Protein AF-0000000066056433 (afdb_homodimer)

Nearest PDB structures (foldseek):
  7va3-assembly1_B  TM=9.711E-01  e=3.908E-29  Pseudomonas aeruginosa PAO1
  3tr8-assembly1_B  TM=9.875E-01  e=2.949E-27  Coxiella burnetii
  6n6f-assembly1_A  TM=9.889E-01  e=2.949E-27  Vibrio cholerae
  5cy4-assembly3_F  TM=9.759E-01  e=4.044E-26  Acinetobacter baumannii
  6a4e-assembly1_C  TM=9.816E-01  e=1.139E-25  Colwellia psychrerythraea 34H

Solvent-accessible surface area (backbone atoms only — not comparable to full-atom values): 19286 Å² total; per-residue (Å²): 111,78,55,34,69,62,32,36,43,32,46,31,60,39,52,46,55,89,44,64,91,80,35,47,69,37,31,41,22,42,38,31,20,40,83,83,68,46,79,73,47,70,55,77,73,41,43,23,31,62,58,66,73,61,64,69,64,31,50,70,67,48,47,52,53,32,51,73,71,43,48,52,60,44,15,67,69,32,88,37,37,53,67,54,49,33,52,53,51,42,57,56,40,65,38,42,35,51,74,48,51,23,36,47,24,25,61,53,37,54,62,50,49,55,41,29,52,74,62,25,45,72,49,49,61,36,34,23,92,45,46,36,36,47,41,25,58,46,58,48,24,53,75,60,34,48,70,62,39,69,66,62,82,79,84,78,78,87,38,34,60,62,50,40,54,50,38,54,51,48,46,49,51,40,52,73,65,35,39,41,72,61,135,112,79,56,34,70,62,33,36,43,33,46,31,58,40,52,46,55,89,44,65,90,80,35,46,70,37,30,42,22,43,37,32,20,40,83,84,68,46,80,73,48,69,56,77,72,42,44,21,31,60,59,65,73,61,63,68,64,31,49,70,66,47,48,52,54,33,51,74,71,44,47,50,60,44,15,65,69,33,87,36,36,53,67,55,49,33,52,54,53,43,59,55,40,63,39,42,33,51,72,47,50,23,36,47,24,25,61,54,38,55,60,51,49,56,41,28,51,72,62,26,45,72,47,50,63,36,34,24,92,45,46,36,35,47,41,24,56,47,56,48,23,53,73,58,33,48,71,64,39,69,66,62,84,79,85,78,78,85,36,34,58,63,49,40,54,50,35,53,51,48,45,49,50,40,51,73,66,34,39,41,73,61,135

Radius of gyration: 20.63 Å; Cα contacts (8 Å, |Δi|>4): 698; chains: 2; bounding box: 54×56×51 Å

Secondary structure (DSSP, 8-state):
----TT-EEEEEEEESSS-TTT--EEEEEEEEE-TT--EEEEPPPEEPP--HHHHHT--HHHHHHHHHHTHHHHHHH----HHHHHHHHHHHHHTTS-TTTSPEEESSTHHHHHHHHHH-HHHHTTS-S-EEEHHHHHHHHHHH-HHHHHT--------HHHHHHHHHHHHHHHHHHTB----/----TT-EEEEEEEESSS-TTT--EEEEEEEEE-TT--EEEEPPPEEPP--HHHHHT--HHHHHHHHHHTHHHHHHH----HHHHHHHHHHHHHTTS-TTTSPEEESSTHHHHHHHHHH-HHHHTTS-S-EEEHHHHHHHHHHH-HHHHHT--------HHHHHHHHHHHHHHHHHHTB----

InterPro domains:
  IPR012337 Ribonuclease H-like superfamily [SSF53098] (2-180)
  IPR013520 Ribonuclease H-like domain [PF00929] (9-170)
  IPR013520 Ribonuclease H-like domain [SM00479] (7-180)
  IPR022894 Oligoribonuclease [MF_00045] (3-181)
  IPR022894 Oligoribonuclease [NF003765] (1-181)
  IPR022894 Oligoribonuclease [PTHR11046] (58-176)
  IPR022894 Oligoribonuclease [cd06135] (8-179)
  IPR036397 Ribonuclease H superfamily [G3DSA:3.30.420.10] (1-181)

pLDDT: mean 97.41, std 3.3, range [69.94, 98.94]

Sequence (366 aa):
MAQDQNHLIWLDMEMTGLQPDSDRIIEIAIVITDSQLNTVAEAPVIAVHQPDSVLDAMDEWNRNTHGKSGLTDRVKASLIGEADAEAQMLAFLQQHVPAHTSPMCGNSICQDRRFMARYMPHLEAWFHYRNLDVSTLKELAKRWRPEVYKGVEKKGKHEALADIRESIAELRHYRDNFLRLVPMAQDQNHLIWLDMEMTGLQPDSDRIIEIAIVITDSQLNTVAEAPVIAVHQPDSVLDAMDEWNRNTHGKSGLTDRVKASLIGEADAEAQMLAFLQQHVPAHTSPMCGNSICQDRRFMARYMPHLEAWFHYRNLDVSTLKELAKRWRPEVYKGVEKKGKHEALADIRESIAELRHYRDNFLRLVP

Organism: Aromatoleum aromaticum (strain DSM 19018 / LMG 30748 / EbN1) (NCBI:txid76114)

Structure (mmCIF, N/CA/C/O backbone):
data_AF-0000000066056433-model_v1
#
loop_
_entity.id
_entity.type
_entity.pdbx_description
1 polymer Oligoribonuclease
#
loop_
_atom_site.group_PDB
_atom_site.id
_atom_site.type_symbol
_atom_site.label_atom_id
_atom_site.label_alt_id
_atom_site.label_comp_id
_atom_site.label_asym_id
_atom_site.label_entity_id
_atom_site.label_seq_id
_atom_site.pdbx_PDB_ins_code
_atom_site.Cartn_x
_atom_site.Cartn_y
_atom_site.Cartn_z
_atom_site.occupancy
_atom_site.B_iso_or_equiv
_atom_site.auth_seq_id
_atom_site.auth_comp_id
_atom_site.auth_asym_id
_atom_site.auth_atom_id
_atom_site.pdbx_PDB_model_num
ATOM 1 N N . MET A 1 1 ? -1.381 -16.953 -25.266 1 69.94 1 MET A N 1
ATOM 2 C CA . MET A 1 1 ? -2.729 -16.703 -24.766 1 69.94 1 MET A CA 1
ATOM 3 C C . MET A 1 1 ? -3.051 -15.211 -24.781 1 69.94 1 MET A C 1
ATOM 5 O O . MET A 1 1 ? -2.146 -14.375 -24.734 1 69.94 1 MET A O 1
ATOM 9 N N . ALA A 1 2 ? -4.207 -14.828 -24.984 1 86.94 2 ALA A N 1
ATOM 10 C CA . ALA A 1 2 ? -4.559 -13.422 -25.188 1 86.94 2 ALA A CA 1
ATOM 11 C C . ALA A 1 2 ? -4.547 -12.664 -23.859 1 86.94 2 ALA A C 1
ATOM 13 O O . ALA A 1 2 ? -5.043 -13.164 -22.844 1 86.94 2 ALA A O 1
ATOM 14 N N . GLN A 1 3 ? -3.773 -11.695 -23.766 1 95.38 3 GLN A N 1
ATOM 15 C CA . GLN A 1 3 ? -3.771 -10.797 -22.625 1 95.38 3 GLN A CA 1
ATOM 16 C C . GLN A 1 3 ? -5.18 -10.281 -22.328 1 95.38 3 GLN A C 1
ATOM 18 O O . GLN A 1 3 ? -6.008 -10.164 -23.234 1 95.38 3 GLN A O 1
ATOM 23 N N . ASP A 1 4 ? -5.418 -10.094 -21.062 1 97.5 4 ASP A N 1
ATOM 24 C CA . ASP A 1 4 ? -6.672 -9.5 -20.609 1 97.5 4 ASP A CA 1
ATOM 25 C C . ASP A 1 4 ? -6.414 -8.391 -19.594 1 97.5 4 ASP A C 1
ATOM 27 O O . ASP A 1 4 ? -5.812 -8.633 -18.547 1 97.5 4 ASP A O 1
ATOM 31 N N . GLN A 1 5 ? -6.898 -7.223 -19.844 1 96.69 5 GLN A N 1
ATOM 32 C CA . GLN A 1 5 ? -6.645 -6.055 -19 1 96.69 5 GLN A CA 1
ATOM 33 C C . GLN A 1 5 ? -7.391 -6.156 -17.672 1 96.69 5 GLN A C 1
ATOM 35 O O . GLN A 1 5 ? -7.105 -5.41 -16.734 1 96.69 5 GLN A O 1
ATOM 40 N N . ASN A 1 6 ? -8.289 -7.055 -17.594 1 96.56 6 ASN A N 1
ATOM 41 C CA . ASN A 1 6 ? -9.07 -7.219 -16.375 1 96.56 6 ASN A CA 1
ATOM 42 C C . ASN A 1 6 ? -8.422 -8.219 -15.422 1 96.56 6 ASN A C 1
ATOM 44 O O . ASN A 1 6 ? -8.883 -8.406 -14.297 1 96.56 6 ASN A O 1
ATOM 48 N N . HIS A 1 7 ? -7.387 -8.859 -15.867 1 98.56 7 HIS A N 1
ATOM 49 C CA . HIS A 1 7 ? -6.664 -9.781 -15 1 98.56 7 HIS A CA 1
ATOM 50 C C . HIS A 1 7 ? -5.945 -9.047 -13.875 1 98.56 7 HIS A C 1
ATOM 52 O O . HIS A 1 7 ? -5.461 -7.93 -14.07 1 98.56 7 HIS A O 1
ATOM 58 N N . LEU A 1 8 ? -5.969 -9.695 -12.75 1 98.88 8 LEU A N 1
ATOM 59 C CA . LEU A 1 8 ? -5.281 -9.18 -11.562 1 98.88 8 LEU A CA 1
ATOM 60 C C . LEU A 1 8 ? -4.027 -10 -11.266 1 98.88 8 LEU A C 1
ATOM 62 O O . LEU A 1 8 ? -4.062 -11.227 -11.297 1 98.88 8 LEU A O 1
ATOM 66 N N . ILE A 1 9 ? -2.941 -9.305 -11 1 98.94 9 ILE A N 1
ATOM 67 C CA . ILE A 1 9 ? -1.679 -9.953 -10.664 1 98.94 9 ILE A CA 1
ATOM 68 C C . ILE A 1 9 ? -1.514 -10 -9.141 1 98.94 9 ILE A C 1
ATOM 70 O O . ILE A 1 9 ? -1.368 -8.961 -8.5 1 98.94 9 ILE A O 1
ATOM 74 N N . TRP A 1 10 ? -1.558 -11.18 -8.562 1 98.94 10 TRP A N 1
ATOM 75 C CA . TRP A 1 10 ? -1.279 -11.406 -7.152 1 98.94 10 TRP A CA 1
ATOM 76 C C . TRP A 1 10 ? 0.177 -11.812 -6.941 1 98.94 10 TRP A C 1
ATOM 78 O O . TRP A 1 10 ? 0.717 -12.625 -7.688 1 98.94 10 TRP A O 1
ATOM 88 N N . LEU A 1 11 ? 0.766 -11.203 -5.914 1 98.62 11 LEU A N 1
ATOM 89 C CA . LEU A 1 11 ? 2.197 -11.375 -5.688 1 98.62 11 LEU A CA 1
ATOM 90 C C . LEU A 1 11 ? 2.494 -11.555 -4.203 1 98.62 11 LEU A C 1
ATOM 92 O O . LEU A 1 11 ? 1.83 -10.961 -3.354 1 98.62 11 LEU A O 1
ATOM 96 N N . ASP A 1 12 ? 3.404 -12.344 -3.902 1 98.75 12 ASP A N 1
ATOM 97 C CA . ASP A 1 12 ? 4.008 -12.43 -2.578 1 98.75 12 ASP A CA 1
ATOM 98 C C . ASP A 1 12 ? 5.5 -12.75 -2.674 1 98.75 12 ASP A C 1
ATOM 100 O O . ASP A 1 12 ? 5.918 -13.516 -3.547 1 98.75 12 ASP A O 1
ATOM 104 N N . MET A 1 13 ? 6.234 -12.188 -1.791 1 98.81 13 MET A N 1
ATOM 105 C CA . MET A 1 13 ? 7.664 -12.469 -1.694 1 98.81 13 MET A CA 1
ATOM 106 C C . MET A 1 13 ? 8.062 -12.789 -0.256 1 98.81 13 MET A C 1
ATOM 108 O O . MET A 1 13 ? 7.477 -12.25 0.686 1 98.81 13 MET A O 1
ATOM 112 N N . GLU A 1 14 ? 8.992 -13.617 -0.122 1 98.75 14 GLU A N 1
ATOM 113 C CA . GLU A 1 14 ? 9.719 -13.797 1.132 1 98.75 14 GLU A CA 1
ATOM 114 C C . GLU A 1 14 ? 11.086 -13.109 1.076 1 98.75 14 GLU A C 1
ATOM 116 O O . GLU A 1 14 ? 11.766 -13.156 0.05 1 98.75 14 GLU A O 1
ATOM 121 N N . MET A 1 15 ? 11.508 -12.562 2.166 1 98.75 15 MET A N 1
ATOM 122 C CA . MET A 1 15 ? 12.766 -11.828 2.248 1 98.75 15 MET A CA 1
ATOM 123 C C . MET A 1 15 ? 13.578 -12.281 3.457 1 98.75 15 MET A C 1
ATOM 125 O O . MET A 1 15 ? 13.062 -12.961 4.34 1 98.75 15 MET A O 1
ATOM 129 N N . THR A 1 16 ? 14.82 -11.891 3.492 1 98.69 16 THR A N 1
ATOM 130 C CA . THR A 1 16 ? 15.703 -12.227 4.605 1 98.69 16 THR A CA 1
ATOM 131 C C . THR A 1 16 ? 15.453 -11.305 5.793 1 98.69 16 THR A C 1
ATOM 133 O O . THR A 1 16 ? 16.016 -11.5 6.871 1 98.69 16 THR A O 1
ATOM 136 N N . GLY A 1 17 ? 14.656 -10.312 5.625 1 97.75 17 GLY A N 1
ATOM 137 C CA . GLY A 1 17 ? 14.266 -9.297 6.59 1 97.75 17 GLY A CA 1
ATOM 138 C C . GLY A 1 17 ? 13.352 -8.234 6.004 1 97.75 17 GLY A C 1
ATOM 139 O O . GLY A 1 17 ? 12.82 -8.406 4.906 1 97.75 17 GLY A O 1
ATOM 140 N N . LEU A 1 18 ? 13.188 -7.141 6.629 1 95.56 18 LEU A N 1
ATOM 141 C CA . LEU A 1 18 ? 12.164 -6.176 6.25 1 95.56 18 LEU A CA 1
ATOM 142 C C . LEU A 1 18 ? 12.797 -4.914 5.664 1 95.56 18 LEU A C 1
ATOM 144 O O . LEU A 1 18 ? 12.086 -3.994 5.25 1 95.56 18 LEU A O 1
ATOM 148 N N . GLN A 1 19 ? 14.086 -4.891 5.617 1 94.75 19 GLN A N 1
ATOM 149 C CA . GLN A 1 19 ? 14.773 -3.678 5.184 1 94.75 19 GLN A CA 1
ATOM 150 C C . GLN A 1 19 ? 15.328 -3.838 3.771 1 94.75 19 GLN A C 1
ATOM 152 O O . GLN A 1 19 ? 16.391 -4.434 3.584 1 94.75 19 GLN A O 1
ATOM 157 N N . PRO A 1 20 ? 14.773 -3.123 2.822 1 95.12 20 PRO A N 1
ATOM 158 C CA . PRO A 1 20 ? 15.203 -3.287 1.433 1 95.12 20 PRO A CA 1
ATOM 159 C C . PRO A 1 20 ? 16.641 -2.814 1.198 1 95.12 20 PRO A C 1
ATOM 161 O O . PRO A 1 20 ? 17.266 -3.219 0.222 1 95.12 20 PRO A O 1
ATOM 164 N N . ASP A 1 21 ? 17.156 -1.98 2.047 1 92.62 21 ASP A N 1
ATOM 165 C CA . ASP A 1 21 ? 18.516 -1.471 1.863 1 92.62 21 ASP A CA 1
ATOM 166 C C . ASP A 1 21 ? 19.547 -2.551 2.158 1 92.62 21 ASP A C 1
ATOM 168 O O . ASP A 1 21 ? 20.672 -2.5 1.646 1 92.62 21 ASP A O 1
ATOM 172 N N . SER A 1 22 ? 19.219 -3.559 2.977 1 95.06 22 SER A N 1
ATOM 173 C CA . SER A 1 22 ? 20.203 -4.547 3.406 1 95.06 22 SER A CA 1
ATOM 174 C C . SER A 1 22 ? 19.703 -5.969 3.17 1 95.06 22 SER A C 1
ATOM 176 O O . SER A 1 22 ? 20.484 -6.883 2.938 1 95.06 22 SER A O 1
ATOM 178 N N . ASP A 1 23 ? 18.375 -6.176 3.238 1 98.06 23 ASP A N 1
ATOM 179 C CA . ASP A 1 23 ? 17.797 -7.5 3.092 1 98.06 23 ASP A CA 1
ATOM 180 C C . ASP A 1 23 ? 17.516 -7.816 1.625 1 98.06 23 ASP A C 1
ATOM 182 O O . ASP A 1 23 ? 17.562 -6.93 0.772 1 98.06 23 ASP A O 1
ATOM 186 N N . ARG A 1 24 ? 17.234 -9.117 1.381 1 98.75 24 ARG A N 1
ATOM 187 C CA . ARG A 1 24 ? 17.141 -9.578 -0.001 1 98.75 24 ARG A CA 1
ATOM 188 C C . ARG A 1 24 ? 15.906 -10.461 -0.193 1 98.75 24 ARG A C 1
ATOM 190 O O . ARG A 1 24 ? 15.391 -11.039 0.769 1 98.75 24 ARG A O 1
ATOM 197 N N . ILE A 1 25 ? 15.477 -10.453 -1.438 1 98.88 25 ILE A N 1
ATOM 198 C CA . ILE A 1 25 ? 14.383 -11.336 -1.824 1 98.88 25 ILE A CA 1
ATOM 199 C C . ILE A 1 25 ? 14.883 -12.781 -1.896 1 98.88 25 ILE A C 1
ATOM 201 O O . ILE A 1 25 ? 15.938 -13.047 -2.482 1 98.88 25 ILE A O 1
ATOM 205 N N . ILE A 1 26 ? 14.094 -13.742 -1.333 1 98.94 26 ILE A N 1
ATOM 206 C CA . ILE A 1 26 ? 14.562 -15.125 -1.371 1 98.94 26 ILE A CA 1
ATOM 207 C C . ILE A 1 26 ? 13.477 -16.016 -1.965 1 98.94 26 ILE A C 1
ATOM 209 O O . ILE A 1 26 ? 13.719 -17.188 -2.252 1 98.94 26 ILE A O 1
ATOM 213 N N . GLU A 1 27 ? 12.32 -15.508 -2.172 1 98.94 27 GLU A N 1
ATOM 214 C CA . GLU A 1 27 ? 11.266 -16.234 -2.873 1 98.94 27 GLU A CA 1
ATOM 215 C C . GLU A 1 27 ? 10.273 -15.281 -3.525 1 98.94 27 GLU A C 1
ATOM 217 O O . GLU A 1 27 ? 9.977 -14.211 -2.979 1 98.94 27 GLU A O 1
ATOM 222 N N . ILE A 1 28 ? 9.703 -15.664 -4.648 1 98.88 28 ILE A N 1
ATOM 223 C CA . ILE A 1 28 ? 8.641 -14.898 -5.297 1 98.88 28 ILE A CA 1
ATOM 224 C C . ILE A 1 28 ? 7.617 -15.844 -5.914 1 98.88 28 ILE A C 1
ATOM 226 O O . ILE A 1 28 ? 7.984 -16.875 -6.488 1 98.88 28 ILE A O 1
ATOM 230 N N . ALA A 1 29 ? 6.395 -15.555 -5.762 1 98.94 29 ALA A N 1
ATOM 231 C CA . ALA A 1 29 ? 5.273 -16.234 -6.406 1 98.94 29 ALA A CA 1
ATOM 232 C C . ALA A 1 29 ? 4.297 -15.227 -7.016 1 98.94 29 ALA A C 1
ATOM 234 O O . ALA A 1 29 ? 4.121 -14.125 -6.488 1 98.94 29 ALA A O 1
ATOM 235 N N . ILE A 1 30 ? 3.656 -15.617 -8.109 1 98.88 30 ILE A N 1
ATOM 236 C CA . ILE A 1 30 ? 2.656 -14.797 -8.781 1 98.88 30 ILE A CA 1
ATOM 237 C C . ILE A 1 30 ? 1.471 -15.672 -9.195 1 98.88 30 ILE A C 1
ATOM 239 O O . ILE A 1 30 ? 1.653 -16.766 -9.719 1 98.88 30 ILE A O 1
ATOM 243 N N . VAL A 1 31 ? 0.327 -15.266 -8.938 1 98.94 31 VAL A N 1
ATOM 244 C CA . VAL A 1 31 ? -0.925 -15.859 -9.398 1 98.94 31 VAL A CA 1
ATOM 245 C C . VAL A 1 31 ? -1.749 -14.82 -10.148 1 98.94 31 VAL A C 1
ATOM 247 O O . VAL A 1 31 ? -1.824 -13.656 -9.727 1 98.94 31 VAL A O 1
ATOM 250 N N . ILE A 1 32 ? -2.305 -15.203 -11.25 1 98.88 32 ILE A N 1
ATOM 251 C CA . ILE A 1 32 ? -3.201 -14.336 -12.008 1 98.88 32 ILE A CA 1
ATOM 252 C C . ILE A 1 32 ? -4.648 -14.773 -11.789 1 98.88 32 ILE A C 1
ATOM 254 O O . ILE A 1 32 ? -4.973 -15.953 -11.93 1 98.88 32 ILE A O 1
ATOM 258 N N . THR A 1 33 ? -5.473 -13.883 -11.438 1 98.88 33 THR A N 1
ATOM 259 C CA . THR A 1 33 ? -6.91 -14.141 -11.406 1 98.88 33 THR A CA 1
ATOM 260 C C . THR A 1 33 ? -7.645 -13.25 -12.398 1 98.88 33 THR A C 1
ATOM 262 O O . THR A 1 33 ? -7.094 -12.25 -12.867 1 98.88 33 THR A O 1
ATOM 265 N N . ASP A 1 34 ? -8.859 -13.641 -12.719 1 98.5 34 ASP A N 1
ATOM 266 C CA . ASP A 1 34 ? -9.758 -12.688 -13.367 1 98.5 34 ASP A CA 1
ATOM 267 C C . ASP A 1 34 ? -10.383 -11.742 -12.344 1 98.5 34 ASP A C 1
ATOM 269 O O . ASP A 1 34 ? -10.031 -11.781 -11.156 1 98.5 34 ASP A O 1
ATOM 273 N N . SER A 1 35 ? -11.32 -10.922 -12.773 1 97.81 35 SER A N 1
ATOM 274 C CA . SER A 1 35 ? -11.906 -9.914 -11.898 1 97.81 35 SER A CA 1
ATOM 275 C C . SER A 1 35 ? -12.828 -10.539 -10.867 1 97.81 35 SER A C 1
ATOM 277 O O . SER A 1 35 ? -13.195 -9.898 -9.883 1 97.81 35 SER A O 1
ATOM 279 N N . GLN A 1 36 ? -13.211 -11.766 -11.117 1 97.81 36 GLN A N 1
ATOM 280 C CA . GLN A 1 36 ? -14.07 -12.461 -10.164 1 97.81 36 GLN A CA 1
ATOM 281 C C . GLN A 1 36 ? -13.25 -13.352 -9.227 1 97.81 36 GLN A C 1
ATOM 283 O O . GLN A 1 36 ? -13.805 -14.195 -8.523 1 97.81 36 GLN A O 1
ATOM 288 N N . LEU A 1 37 ? -11.922 -13.234 -9.273 1 98.62 37 LEU A N 1
ATOM 289 C CA . LEU A 1 37 ? -10.969 -13.867 -8.367 1 98.62 37 LEU A CA 1
ATOM 290 C C . LEU A 1 37 ? -10.82 -15.352 -8.68 1 98.62 37 LEU A C 1
ATOM 292 O O . LEU A 1 37 ? -10.383 -16.125 -7.828 1 98.62 37 LEU A O 1
ATOM 296 N N . ASN A 1 38 ? -11.242 -15.727 -9.859 1 98.62 38 ASN A N 1
ATOM 297 C CA . ASN A 1 38 ? -10.922 -17.078 -10.32 1 98.62 38 ASN A CA 1
ATOM 298 C C . ASN A 1 38 ? -9.484 -17.156 -10.844 1 98.62 38 ASN A C 1
ATOM 300 O O . ASN A 1 38 ? -9.062 -16.312 -11.625 1 98.62 38 ASN A O 1
ATOM 304 N N . THR A 1 39 ? -8.828 -18.188 -10.438 1 98.62 39 THR A N 1
ATOM 305 C CA . THR A 1 39 ? -7.445 -18.359 -10.875 1 98.62 39 THR A CA 1
ATOM 306 C C . THR A 1 39 ? -7.387 -18.641 -12.375 1 98.62 39 THR A C 1
ATOM 308 O O . THR A 1 39 ? -8.078 -19.531 -12.867 1 98.62 39 THR A O 1
ATOM 311 N N . VAL A 1 40 ? -6.598 -17.875 -13.062 1 98.38 40 VAL A N 1
ATOM 312 C CA . VAL A 1 40 ? -6.391 -18.016 -14.5 1 98.38 40 VAL A CA 1
ATOM 313 C C . VAL A 1 40 ? -5.074 -18.734 -14.766 1 98.38 40 VAL A C 1
ATOM 315 O O . VAL A 1 40 ? -5 -19.578 -15.664 1 98.38 40 VAL A O 1
ATOM 318 N N . ALA A 1 41 ? -4.078 -18.375 -14.016 1 98.56 41 ALA A N 1
ATOM 319 C CA . ALA A 1 41 ? -2.748 -18.953 -14.203 1 98.56 41 ALA A CA 1
ATOM 320 C C . ALA A 1 41 ? -1.892 -18.766 -12.953 1 98.56 41 ALA A C 1
ATOM 322 O O . ALA A 1 41 ? -2.123 -17.844 -12.172 1 98.56 41 ALA A O 1
ATOM 323 N N . GLU A 1 42 ? -0.969 -19.641 -12.797 1 98.5 42 GLU A N 1
ATOM 324 C CA . GLU A 1 42 ? 0.021 -19.578 -11.727 1 98.5 42 GLU A CA 1
ATOM 325 C C . GLU A 1 42 ? 1.438 -19.703 -12.273 1 98.5 42 GLU A C 1
ATOM 327 O O . GLU A 1 42 ? 1.725 -20.594 -13.07 1 98.5 42 GLU A O 1
ATOM 332 N N . ALA A 1 43 ? 2.254 -18.797 -11.898 1 98.69 43 ALA A N 1
ATOM 333 C CA . ALA A 1 43 ? 3.664 -18.906 -12.258 1 98.69 43 ALA A CA 1
ATOM 334 C C . ALA A 1 43 ? 4.375 -19.922 -11.359 1 98.69 43 ALA A C 1
ATOM 336 O O . ALA A 1 43 ? 3.908 -20.219 -10.258 1 98.69 43 ALA A O 1
ATOM 337 N N . PRO A 1 44 ? 5.5 -20.469 -11.859 1 97.88 44 PRO A N 1
ATOM 338 C CA . PRO A 1 44 ? 6.32 -21.266 -10.938 1 97.88 44 PRO A CA 1
ATOM 339 C C . PRO A 1 44 ? 6.816 -20.453 -9.742 1 97.88 44 PRO A C 1
ATOM 341 O O . PRO A 1 44 ? 7.16 -19.266 -9.898 1 97.88 44 PRO A O 1
ATOM 344 N N . VAL A 1 45 ? 6.797 -21.078 -8.594 1 98.75 45 VAL A N 1
ATOM 345 C CA . VAL A 1 45 ? 7.398 -20.438 -7.43 1 98.75 45 VAL A CA 1
ATOM 346 C C . VAL A 1 45 ? 8.922 -20.453 -7.555 1 98.75 45 VAL A C 1
ATOM 348 O O . VAL A 1 45 ? 9.516 -21.516 -7.801 1 98.75 45 VAL A O 1
ATOM 351 N N . ILE A 1 46 ? 9.562 -19.344 -7.402 1 98.88 46 ILE A N 1
ATOM 352 C CA . ILE A 1 46 ? 11.008 -19.281 -7.59 1 98.88 46 ILE A CA 1
ATOM 353 C C . ILE A 1 46 ? 11.688 -19.016 -6.25 1 98.88 46 ILE A C 1
ATOM 355 O O . ILE A 1 46 ? 11.383 -18.016 -5.578 1 98.88 46 ILE A O 1
ATOM 359 N N . ALA A 1 47 ? 12.516 -19.891 -5.824 1 98.88 47 ALA A N 1
ATOM 360 C CA . ALA A 1 47 ? 13.508 -19.562 -4.801 1 98.88 47 ALA A CA 1
ATOM 361 C C . ALA A 1 47 ? 14.664 -18.766 -5.395 1 98.88 47 ALA A C 1
ATOM 363 O O . ALA A 1 47 ? 15.328 -19.234 -6.328 1 98.88 47 ALA A O 1
ATOM 364 N N . VAL A 1 48 ? 14.898 -17.656 -4.898 1 98.94 48 VAL A N 1
ATOM 365 C CA . VAL A 1 48 ? 15.922 -16.766 -5.434 1 98.94 48 VAL A CA 1
ATOM 366 C C . VAL A 1 48 ? 17.234 -16.984 -4.688 1 98.94 48 VAL A C 1
ATOM 368 O O . VAL A 1 48 ? 17.312 -16.797 -3.471 1 98.94 48 VAL A O 1
ATOM 371 N N . HIS A 1 49 ? 18.234 -17.297 -5.383 1 98.88 49 HIS A N 1
ATOM 372 C CA . HIS A 1 49 ? 19.531 -17.578 -4.773 1 98.88 49 HIS A CA 1
ATOM 373 C C . HIS A 1 49 ? 20.094 -16.328 -4.086 1 98.88 49 HIS A C 1
ATOM 375 O O . HIS A 1 49 ? 20.016 -15.227 -4.637 1 98.88 49 HIS A O 1
ATOM 381 N N . GLN A 1 50 ? 20.656 -16.516 -2.916 1 98.75 50 GLN A N 1
ATOM 382 C CA . GLN A 1 50 ? 21.453 -15.531 -2.184 1 98.75 50 GLN A CA 1
ATOM 383 C C . GLN A 1 50 ? 22.688 -16.172 -1.579 1 98.75 50 GLN A C 1
ATOM 385 O O . GLN A 1 50 ? 22.672 -17.344 -1.187 1 98.75 50 GLN A O 1
ATOM 390 N N . PRO A 1 51 ? 23.812 -15.438 -1.527 1 97.94 51 PRO A N 1
ATOM 391 C CA . PRO A 1 51 ? 25.016 -16.016 -0.92 1 97.94 51 PRO A CA 1
ATOM 392 C C . PRO A 1 51 ? 24.844 -16.281 0.573 1 97.94 51 PRO A C 1
ATOM 394 O O . PRO A 1 51 ? 24 -15.68 1.224 1 97.94 51 PRO A O 1
ATOM 397 N N . ASP A 1 52 ? 25.688 -17.094 1.09 1 97.5 52 ASP A N 1
ATOM 398 C CA . ASP A 1 52 ? 25.641 -17.484 2.492 1 97.5 52 ASP A CA 1
ATOM 399 C C . ASP A 1 52 ? 25.75 -16.266 3.414 1 97.5 52 ASP A C 1
ATOM 401 O O . ASP A 1 52 ? 25.156 -16.25 4.492 1 97.5 52 ASP A O 1
ATOM 405 N N . SER A 1 53 ? 26.516 -15.344 3.029 1 97.81 53 SER A N 1
ATOM 406 C CA . SER A 1 53 ? 26.703 -14.148 3.852 1 97.81 53 SER A CA 1
ATOM 407 C C . SER A 1 53 ? 25.375 -13.438 4.102 1 97.81 53 SER A C 1
ATOM 409 O O . SER A 1 53 ? 25.141 -12.906 5.188 1 97.81 53 SER A O 1
ATOM 411 N N . VAL A 1 54 ? 24.5 -13.43 3.133 1 97.69 54 VAL A N 1
ATOM 412 C CA . VAL A 1 54 ? 23.188 -12.805 3.24 1 97.69 54 VAL A CA 1
ATOM 413 C C . VAL A 1 54 ? 22.281 -13.648 4.145 1 97.69 54 VAL A C 1
ATOM 415 O O . VAL A 1 54 ? 21.609 -13.109 5.027 1 97.69 54 VAL A O 1
ATOM 418 N N . LEU A 1 55 ? 22.312 -14.938 3.963 1 98.19 55 LEU A N 1
ATOM 419 C CA . LEU A 1 55 ? 21.469 -15.844 4.738 1 98.19 55 LEU A CA 1
ATOM 420 C C . LEU A 1 55 ? 21.906 -15.867 6.203 1 98.19 55 LEU A C 1
ATOM 422 O O . LEU A 1 55 ? 21.047 -15.906 7.102 1 98.19 55 LEU A O 1
ATOM 426 N N . ASP A 1 56 ? 23.172 -15.734 6.426 1 96.62 56 ASP A N 1
ATOM 427 C CA . ASP A 1 56 ? 23.734 -15.773 7.777 1 96.62 56 ASP A CA 1
ATOM 428 C C . ASP A 1 56 ? 23.375 -14.5 8.547 1 96.62 56 ASP A C 1
ATOM 430 O O . ASP A 1 56 ? 23.453 -14.477 9.781 1 96.62 56 ASP A O 1
ATOM 434 N N . ALA A 1 57 ? 23.062 -13.508 7.84 1 97.19 57 ALA A N 1
ATOM 435 C CA . ALA A 1 57 ? 22.766 -12.219 8.469 1 97.19 57 ALA A CA 1
ATOM 436 C C . ALA A 1 57 ? 21.312 -12.141 8.922 1 97.19 57 ALA A C 1
ATOM 438 O O . ALA A 1 57 ? 20.922 -11.172 9.586 1 97.19 57 ALA A O 1
ATOM 439 N N . MET A 1 58 ? 20.516 -13.125 8.578 1 98.12 58 MET A N 1
ATOM 440 C CA . MET A 1 58 ? 19.109 -13.125 9.008 1 98.12 58 MET A CA 1
ATOM 441 C C . MET A 1 58 ? 19.016 -13.125 10.531 1 98.12 58 MET A C 1
ATOM 443 O O . MET A 1 58 ? 19.797 -13.781 11.211 1 98.12 58 MET A O 1
ATOM 447 N N . ASP A 1 59 ? 18.047 -12.484 10.961 1 98 59 ASP A N 1
ATOM 448 C CA . ASP A 1 59 ? 17.797 -12.562 12.391 1 98 59 ASP A CA 1
ATOM 449 C C . ASP A 1 59 ? 17.203 -13.914 12.773 1 98 59 ASP A C 1
ATOM 451 O O . ASP A 1 59 ? 16.984 -14.766 11.906 1 98 59 ASP A O 1
ATOM 455 N N . GLU A 1 60 ? 16.938 -14.109 14.008 1 97.94 60 GLU A N 1
ATOM 456 C CA . GLU A 1 60 ? 16.516 -15.406 14.516 1 97.94 60 GLU A CA 1
ATOM 457 C C . GLU A 1 60 ? 15.141 -15.789 13.977 1 97.94 60 GLU A C 1
ATOM 459 O O . GLU A 1 60 ? 14.914 -16.938 13.609 1 97.94 60 GLU A O 1
ATOM 464 N N . TRP A 1 61 ? 14.281 -14.891 13.953 1 97.56 61 TRP A N 1
ATOM 465 C CA . TRP A 1 61 ? 12.93 -15.188 13.477 1 97.56 61 TRP A CA 1
ATOM 466 C C . TRP A 1 61 ? 12.953 -15.695 12.039 1 97.56 61 TRP A C 1
ATOM 468 O O . TRP A 1 61 ? 12.359 -16.734 11.727 1 97.56 61 TRP A O 1
ATOM 478 N N . ASN A 1 62 ? 13.672 -14.953 11.219 1 97.81 62 ASN A N 1
ATOM 479 C CA . ASN A 1 62 ? 13.75 -15.328 9.812 1 97.81 62 ASN A CA 1
ATOM 480 C C . ASN A 1 62 ? 14.461 -16.672 9.625 1 97.81 62 ASN A C 1
ATOM 482 O O . ASN A 1 62 ? 14.055 -17.484 8.805 1 97.81 62 ASN A O 1
ATOM 486 N N . ARG A 1 63 ? 15.508 -16.859 10.312 1 97.88 63 ARG A N 1
ATOM 487 C CA . ARG A 1 63 ? 16.234 -18.125 10.234 1 97.88 63 ARG A CA 1
ATOM 488 C C . ARG A 1 63 ? 15.336 -19.297 10.586 1 97.88 63 ARG A C 1
ATOM 490 O O . ARG A 1 63 ? 15.328 -20.312 9.891 1 97.88 63 ARG A O 1
ATOM 497 N N . ASN A 1 64 ? 14.602 -19.125 11.648 1 97.94 64 ASN A N 1
ATOM 498 C CA . ASN A 1 64 ? 13.719 -20.188 12.094 1 97.94 64 ASN A CA 1
ATOM 499 C C . ASN A 1 64 ? 12.578 -20.422 11.109 1 97.94 64 ASN A C 1
ATOM 501 O O . ASN A 1 64 ? 12.289 -21.562 10.742 1 97.94 64 ASN A O 1
ATOM 505 N N . THR A 1 65 ? 11.984 -19.391 10.617 1 97.62 65 THR A N 1
ATOM 506 C CA . THR A 1 65 ? 10.828 -19.469 9.734 1 97.62 65 THR A CA 1
ATOM 507 C C . THR A 1 65 ? 11.203 -20.109 8.398 1 97.62 65 THR A C 1
ATOM 509 O O . THR A 1 65 ? 10.57 -21.078 7.973 1 97.62 65 THR A O 1
ATOM 512 N N . HIS A 1 66 ? 12.258 -19.625 7.824 1 98.12 66 HIS A N 1
ATOM 513 C CA . HIS A 1 66 ? 12.641 -20.094 6.5 1 98.12 66 HIS A CA 1
ATOM 514 C C . HIS A 1 66 ? 13.352 -21.438 6.582 1 98.12 66 HIS A C 1
AT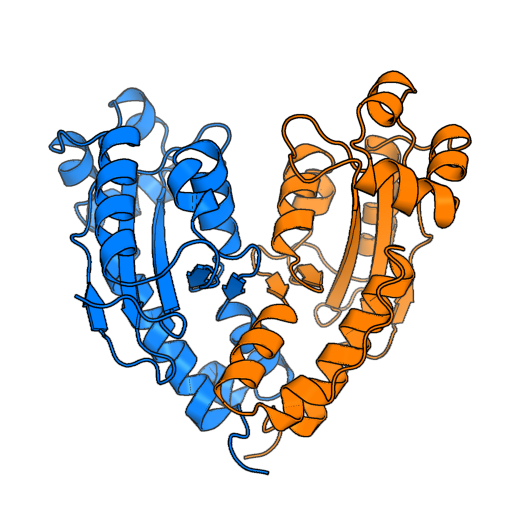OM 516 O O . HIS A 1 66 ? 13.328 -22.219 5.633 1 98.12 66 HIS A O 1
ATOM 522 N N . GLY A 1 67 ? 14.008 -21.672 7.727 1 97.81 67 GLY A N 1
ATOM 523 C CA . GLY A 1 67 ? 14.531 -23 7.961 1 97.81 67 GLY A CA 1
ATOM 524 C C . GLY A 1 67 ? 13.445 -24.062 8.047 1 97.81 67 GLY A C 1
ATOM 525 O O . GLY A 1 67 ? 13.531 -25.094 7.383 1 97.81 67 GLY A O 1
ATOM 526 N N . LYS A 1 68 ? 12.398 -23.766 8.805 1 97.12 68 LYS A N 1
ATOM 527 C CA . LYS A 1 68 ? 11.297 -24.688 9.039 1 97.12 68 LYS A CA 1
ATOM 528 C C . LYS A 1 68 ? 10.539 -24.984 7.754 1 97.12 68 LYS A C 1
ATOM 530 O O . LYS A 1 68 ? 10.109 -26.109 7.523 1 97.12 68 LYS A O 1
ATOM 535 N N . SER A 1 69 ? 10.383 -24.016 6.867 1 96.88 69 SER A N 1
ATOM 536 C CA . SER A 1 69 ? 9.625 -24.188 5.633 1 96.88 69 SER A CA 1
ATOM 537 C C . SER A 1 69 ? 10.469 -24.859 4.555 1 96.88 69 SER A C 1
ATOM 539 O O . SER A 1 69 ? 9.938 -25.281 3.523 1 96.88 69 SER A O 1
ATOM 541 N N . GLY A 1 70 ? 11.82 -24.938 4.82 1 98.19 70 GLY A N 1
ATOM 542 C CA . GLY A 1 70 ? 12.727 -25.5 3.834 1 98.19 70 GLY A CA 1
ATOM 543 C C . GLY A 1 70 ? 13.195 -24.484 2.805 1 98.19 70 GLY A C 1
ATOM 544 O O . GLY A 1 70 ? 13.961 -24.812 1.903 1 98.19 70 GLY A O 1
ATOM 545 N N . LEU A 1 71 ? 12.789 -23.281 2.955 1 98.56 71 LEU A N 1
ATOM 546 C CA . LEU A 1 71 ? 13.117 -22.25 1.967 1 98.56 71 LEU A CA 1
ATOM 547 C C . LEU A 1 71 ? 14.617 -21.969 1.96 1 98.56 71 LEU A C 1
ATOM 549 O O . LEU A 1 71 ? 15.203 -21.734 0.9 1 98.56 71 LEU A O 1
ATOM 553 N N . THR A 1 72 ? 15.258 -21.938 3.119 1 98.5 72 THR A N 1
ATOM 554 C CA . THR A 1 72 ? 16.688 -21.688 3.193 1 98.5 72 THR A CA 1
ATOM 555 C C . THR A 1 72 ? 17.469 -22.672 2.307 1 98.5 72 THR A C 1
ATOM 557 O O . THR A 1 72 ? 18.328 -22.266 1.522 1 98.5 72 THR A O 1
ATOM 560 N N . ASP A 1 73 ? 17.125 -23.922 2.387 1 98.56 73 ASP A N 1
ATOM 561 C CA . ASP A 1 73 ? 17.781 -24.938 1.582 1 98.56 73 ASP A CA 1
ATOM 562 C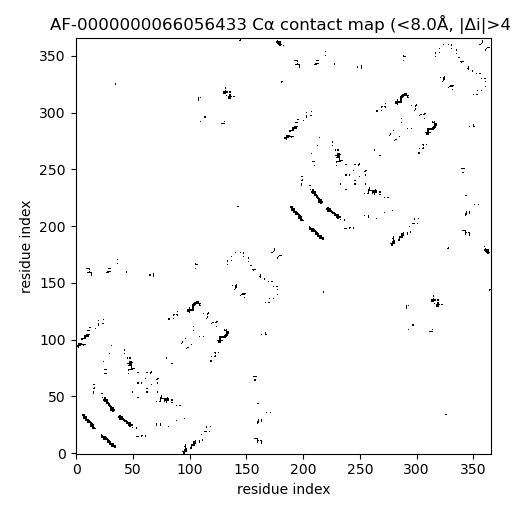 C . ASP A 1 73 ? 17.5 -24.734 0.095 1 98.56 73 ASP A C 1
ATOM 564 O O . ASP A 1 73 ? 18.406 -24.906 -0.739 1 98.56 73 ASP A O 1
ATOM 568 N N . ARG A 1 74 ? 16.281 -24.391 -0.218 1 98.75 74 ARG A N 1
ATOM 569 C CA . ARG A 1 74 ? 15.93 -24.141 -1.612 1 98.75 74 ARG A CA 1
ATOM 570 C C . ARG A 1 74 ? 16.703 -22.969 -2.18 1 98.75 74 ARG A C 1
ATOM 572 O O . ARG A 1 74 ? 17.109 -22.984 -3.342 1 98.75 74 ARG A O 1
ATOM 579 N N . VAL A 1 75 ? 16.891 -21.938 -1.378 1 98.88 75 VAL A N 1
ATOM 580 C CA . VAL A 1 75 ? 17.641 -20.75 -1.793 1 98.88 75 VAL A CA 1
ATOM 581 C C . VAL A 1 75 ? 19.094 -21.125 -2.072 1 98.88 75 VAL A C 1
ATOM 583 O O . VAL A 1 75 ? 19.656 -20.703 -3.086 1 98.88 75 VAL A O 1
ATOM 586 N N . LYS A 1 76 ? 19.641 -21.938 -1.207 1 98.5 76 LYS A N 1
ATOM 587 C CA . LYS A 1 76 ? 21.047 -22.344 -1.353 1 98.5 76 LYS A CA 1
ATOM 588 C C . LYS A 1 76 ? 21.234 -23.219 -2.594 1 98.5 76 LYS A C 1
ATOM 590 O O . LYS A 1 76 ? 22.266 -23.141 -3.264 1 98.5 76 LYS A O 1
ATOM 595 N N . ALA A 1 77 ? 20.234 -23.969 -2.896 1 98.56 77 ALA A N 1
ATOM 596 C CA . ALA A 1 77 ? 20.328 -24.906 -4.004 1 98.56 77 ALA A CA 1
ATOM 597 C C . ALA A 1 77 ? 19.969 -24.234 -5.328 1 98.56 77 ALA A C 1
ATOM 599 O O . ALA A 1 77 ? 20.25 -24.781 -6.398 1 98.56 77 ALA A O 1
ATOM 600 N N . SER A 1 78 ? 19.297 -23.125 -5.246 1 98.75 78 SER A N 1
ATOM 601 C CA . SER A 1 78 ? 18.797 -22.453 -6.441 1 98.75 78 SER A CA 1
ATOM 602 C C . SER A 1 78 ? 19.938 -21.891 -7.277 1 98.75 78 SER A C 1
ATOM 604 O O . SER A 1 78 ? 20.938 -21.406 -6.734 1 98.75 78 SER A O 1
ATOM 606 N N . LEU A 1 79 ? 19.75 -21.859 -8.586 1 98.31 79 LEU A N 1
ATOM 607 C CA . LEU A 1 79 ? 20.688 -21.25 -9.508 1 98.31 79 LEU A CA 1
ATOM 608 C C . LEU A 1 79 ? 20.125 -19.953 -10.078 1 98.31 79 LEU A C 1
ATOM 610 O O . LEU A 1 79 ? 20.75 -19.328 -10.945 1 98.31 79 LEU A O 1
ATOM 614 N N . ILE A 1 80 ? 18.984 -19.578 -9.633 1 98.75 80 ILE A N 1
ATOM 615 C CA . ILE A 1 80 ? 18.266 -18.438 -10.188 1 98.75 80 ILE A CA 1
ATOM 616 C C . ILE A 1 80 ? 18.516 -17.203 -9.312 1 98.75 80 ILE A C 1
ATOM 618 O O . ILE A 1 80 ? 18.125 -17.188 -8.133 1 98.75 80 ILE A O 1
ATOM 622 N N . GLY A 1 81 ? 19.156 -16.172 -9.852 1 98.56 81 GLY A N 1
ATOM 623 C CA . GLY A 1 81 ? 19.328 -14.922 -9.148 1 98.56 81 GLY A CA 1
ATOM 624 C C . GLY A 1 81 ? 18.156 -13.969 -9.344 1 98.56 81 GLY A C 1
ATOM 625 O O . GLY A 1 81 ? 17.172 -14.32 -9.984 1 98.56 81 GLY A O 1
ATOM 626 N N . GLU A 1 82 ? 18.234 -12.797 -8.805 1 98.38 82 GLU A N 1
ATOM 627 C CA . GLU A 1 82 ? 17.156 -11.812 -8.852 1 98.38 82 GLU A CA 1
ATOM 628 C C . GLU A 1 82 ? 16.844 -11.406 -10.281 1 98.38 82 GLU A C 1
ATOM 630 O O . GLU A 1 82 ? 15.672 -11.328 -10.664 1 98.38 82 GLU A O 1
ATOM 635 N N . ALA A 1 83 ? 17.875 -11.18 -11.031 1 98.5 83 ALA A N 1
ATOM 636 C CA . ALA A 1 83 ? 17.672 -10.742 -12.414 1 98.5 83 ALA A CA 1
ATOM 637 C C . ALA A 1 83 ? 16.953 -11.82 -13.227 1 98.5 83 ALA A C 1
ATOM 639 O O . ALA A 1 83 ? 16.062 -11.516 -14.008 1 98.5 83 ALA A O 1
ATOM 640 N N . ASP A 1 84 ? 17.375 -13.055 -13.07 1 98.69 84 ASP A N 1
ATOM 641 C CA . ASP A 1 84 ? 16.75 -14.164 -13.781 1 98.69 84 ASP A CA 1
ATOM 642 C C . ASP A 1 84 ? 15.305 -14.352 -13.32 1 98.69 84 ASP A C 1
ATOM 644 O O . ASP A 1 84 ? 14.414 -14.609 -14.141 1 98.69 84 ASP A O 1
ATOM 648 N N . ALA A 1 85 ? 15.109 -14.297 -12.031 1 98.88 85 ALA A N 1
ATOM 649 C CA . ALA A 1 85 ? 13.758 -14.406 -11.5 1 98.88 85 ALA A CA 1
ATOM 650 C C . ALA A 1 85 ? 12.844 -13.328 -12.086 1 98.88 85 ALA A C 1
ATOM 652 O O . ALA A 1 85 ? 11.719 -13.617 -12.5 1 98.88 85 ALA A O 1
ATOM 653 N N . GLU A 1 86 ? 13.344 -12.109 -12.125 1 98.88 86 GLU A N 1
ATOM 654 C CA . GLU A 1 86 ? 12.602 -11 -12.703 1 98.88 86 GLU A CA 1
ATOM 655 C C . GLU A 1 86 ? 12.211 -11.281 -14.148 1 98.88 86 GLU A C 1
ATOM 657 O O . GLU A 1 86 ? 11.055 -11.07 -14.539 1 98.88 86 GLU A O 1
ATOM 662 N N . ALA A 1 87 ? 13.172 -11.711 -14.914 1 98.81 87 ALA A N 1
ATOM 663 C CA . ALA A 1 87 ? 12.945 -11.984 -16.328 1 98.81 87 ALA A CA 1
ATOM 664 C C . ALA A 1 87 ? 11.891 -13.07 -16.531 1 98.81 87 ALA A C 1
ATOM 666 O O . ALA A 1 87 ? 11.031 -12.953 -17.391 1 98.81 87 ALA A O 1
ATOM 667 N N . GLN A 1 88 ? 11.961 -14.109 -15.758 1 98.81 88 GLN A N 1
ATOM 668 C CA . GLN A 1 88 ? 11 -15.211 -15.852 1 98.81 88 GLN A CA 1
ATOM 669 C C . GLN A 1 88 ? 9.594 -14.75 -15.492 1 98.81 88 GLN A C 1
ATOM 671 O O . GLN A 1 88 ? 8.633 -15.078 -16.188 1 98.81 88 GLN A O 1
ATOM 676 N N . MET A 1 89 ? 9.5 -13.992 -14.445 1 98.88 89 MET A N 1
ATOM 677 C CA . MET A 1 89 ? 8.195 -13.5 -14.016 1 98.88 89 MET A CA 1
ATOM 678 C C . MET A 1 89 ? 7.605 -12.539 -15.047 1 98.88 89 MET A C 1
ATOM 680 O O . MET A 1 89 ? 6.402 -12.562 -15.312 1 98.88 89 MET A O 1
ATOM 684 N N . LEU A 1 90 ? 8.461 -11.695 -15.602 1 98.69 90 LEU A N 1
ATOM 685 C CA . LEU A 1 90 ? 8.008 -10.758 -16.625 1 98.69 90 LEU A CA 1
ATOM 686 C C . LEU A 1 90 ? 7.492 -11.508 -17.844 1 98.69 90 LEU A C 1
ATOM 688 O O . LEU A 1 90 ? 6.465 -11.133 -18.422 1 98.69 90 LEU A O 1
ATOM 692 N N . ALA A 1 91 ? 8.195 -12.531 -18.25 1 98.62 91 ALA A N 1
ATOM 693 C CA . ALA A 1 91 ? 7.766 -13.344 -19.391 1 98.62 91 ALA A CA 1
ATOM 694 C C . ALA A 1 91 ? 6.398 -13.969 -19.141 1 98.62 91 ALA A C 1
ATOM 696 O O . ALA A 1 91 ? 5.559 -14.023 -20.031 1 98.62 91 ALA A O 1
ATOM 697 N N . PHE A 1 92 ? 6.238 -14.422 -17.938 1 98.75 92 PHE A N 1
ATOM 698 C CA . PHE A 1 92 ? 4.953 -14.984 -17.547 1 98.75 92 PHE A CA 1
ATOM 699 C C . PHE A 1 92 ? 3.85 -13.938 -17.641 1 98.75 92 PHE A C 1
ATOM 701 O O . PHE A 1 92 ? 2.793 -14.195 -18.219 1 98.75 92 PHE A O 1
ATOM 708 N N . LEU A 1 93 ? 4.059 -12.742 -17.094 1 98.69 93 LEU A N 1
ATOM 709 C CA . LEU A 1 93 ? 3.055 -11.68 -17.078 1 98.69 93 LEU A CA 1
ATOM 710 C C . LEU A 1 93 ? 2.695 -11.25 -18.484 1 98.69 93 LEU A C 1
ATOM 712 O O . LEU A 1 93 ? 1.531 -10.961 -18.781 1 98.69 93 LEU A O 1
ATOM 716 N N . GLN A 1 94 ? 3.648 -11.188 -19.312 1 98.12 94 GLN A N 1
ATOM 717 C CA . GLN A 1 94 ? 3.469 -10.719 -20.688 1 98.12 94 GLN A CA 1
ATOM 718 C C . GLN A 1 94 ? 2.471 -11.594 -21.438 1 98.12 94 GLN A C 1
ATOM 720 O O . GLN A 1 94 ? 1.852 -11.141 -22.406 1 98.12 94 GLN A O 1
ATOM 725 N N . GLN A 1 95 ? 2.229 -12.758 -21.016 1 98.31 95 GLN A N 1
ATOM 726 C CA . GLN A 1 95 ? 1.305 -13.68 -21.656 1 98.31 95 GLN A CA 1
ATOM 727 C C . GLN A 1 95 ? -0.132 -13.43 -21.219 1 98.31 95 GLN A C 1
ATOM 729 O O . GLN A 1 95 ? -1.079 -13.844 -21.891 1 98.31 95 GLN A O 1
ATOM 734 N N . HIS A 1 96 ? -0.232 -12.727 -20.109 1 98.38 96 HIS A N 1
ATOM 735 C CA . HIS A 1 96 ? -1.55 -12.797 -19.484 1 98.38 96 HIS A CA 1
ATOM 736 C C . HIS A 1 96 ? -2.125 -11.406 -19.25 1 98.38 96 HIS A C 1
ATOM 738 O O . HIS A 1 96 ? -3.344 -11.234 -19.203 1 98.38 96 HIS A O 1
ATOM 744 N N . VAL A 1 97 ? -1.225 -10.469 -19.016 1 98.62 97 VAL A N 1
ATOM 745 C CA . VAL A 1 97 ? -1.678 -9.156 -18.547 1 98.62 97 VAL A CA 1
ATOM 746 C C . VAL A 1 97 ? -0.903 -8.062 -19.281 1 98.62 97 VAL A C 1
ATOM 748 O O . VAL A 1 97 ? 0.33 -8.078 -19.312 1 98.62 97 VAL A O 1
ATOM 751 N N . PRO A 1 98 ? -1.608 -7.074 -19.906 1 98.56 98 PRO A N 1
ATOM 752 C CA . PRO A 1 98 ? -0.871 -5.949 -20.484 1 98.56 98 PRO A CA 1
ATOM 753 C C . PRO A 1 98 ? -0.163 -5.102 -19.438 1 98.56 98 PRO A C 1
ATOM 755 O O . PRO A 1 98 ? -0.627 -5.012 -18.297 1 98.56 98 PRO A O 1
ATOM 758 N N . ALA A 1 99 ? 0.927 -4.496 -19.844 1 98.44 99 ALA A N 1
ATOM 759 C CA . ALA A 1 99 ? 1.717 -3.662 -18.938 1 98.44 99 ALA A CA 1
ATOM 760 C C . A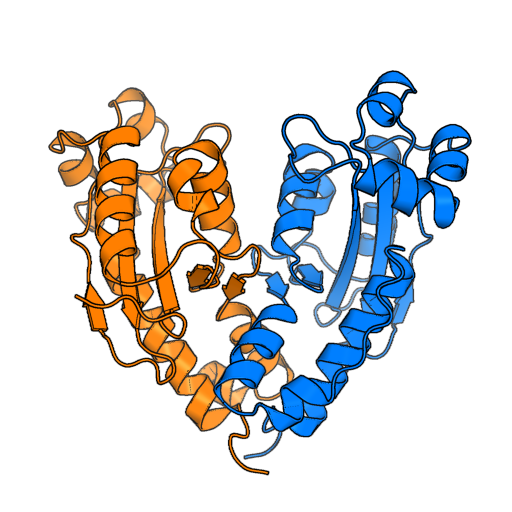LA A 1 99 ? 0.88 -2.518 -18.375 1 98.44 99 ALA A C 1
ATOM 762 O O . ALA A 1 99 ? 0.02 -1.97 -19.062 1 98.44 99 ALA A O 1
ATOM 763 N N . HIS A 1 100 ? 1.036 -2.195 -17.109 1 98.25 100 HIS A N 1
ATOM 764 C CA . HIS A 1 100 ? 0.555 -0.998 -16.438 1 98.25 100 HIS A CA 1
ATOM 765 C C . HIS A 1 100 ? -0.953 -1.058 -16.219 1 98.25 100 HIS A C 1
ATOM 767 O O . HIS A 1 100 ? -1.596 -0.026 -16.016 1 98.25 100 HIS A O 1
ATOM 773 N N . THR A 1 101 ? -1.489 -2.215 -16.281 1 98.38 101 THR A N 1
ATOM 774 C CA . THR A 1 101 ? -2.943 -2.275 -16.172 1 98.38 101 THR A CA 1
ATOM 775 C C . THR A 1 101 ? -3.363 -2.844 -14.812 1 98.38 101 THR A C 1
ATOM 777 O O . THR A 1 101 ? -4.23 -2.279 -14.141 1 98.38 101 THR A O 1
ATOM 780 N N . SER A 1 102 ? -2.768 -3.881 -14.383 1 98.81 102 SER A N 1
ATOM 781 C CA . SER A 1 102 ? -3.146 -4.492 -13.117 1 98.81 102 SER A CA 1
ATOM 782 C C . SER A 1 102 ? -2.473 -3.793 -11.938 1 98.81 102 SER A C 1
ATOM 784 O O . SER A 1 102 ? -1.268 -3.533 -11.977 1 98.81 102 SER A O 1
ATOM 786 N N . PRO A 1 103 ? -3.283 -3.432 -10.906 1 98.81 103 PRO A N 1
ATOM 787 C CA . PRO A 1 103 ? -2.602 -3.139 -9.648 1 98.81 103 PRO A CA 1
ATOM 788 C C . PRO A 1 103 ? -1.829 -4.34 -9.102 1 98.81 103 PRO A C 1
ATOM 790 O O . PRO A 1 103 ? -2.027 -5.465 -9.562 1 98.81 103 PRO A O 1
ATOM 793 N N . MET A 1 104 ? -0.854 -4.094 -8.234 1 98.88 104 MET A N 1
ATOM 794 C CA . MET A 1 104 ? -0.228 -5.176 -7.484 1 98.88 104 MET A CA 1
ATOM 795 C C . MET A 1 104 ? -1.121 -5.625 -6.332 1 98.88 104 MET A C 1
ATOM 797 O O . MET A 1 104 ? -1.467 -4.828 -5.461 1 98.88 104 MET A O 1
ATOM 801 N N . CYS A 1 105 ? -1.526 -6.848 -6.34 1 98.94 105 CYS A N 1
ATOM 802 C CA . CYS A 1 105 ? -2.498 -7.352 -5.375 1 98.94 105 CYS A CA 1
ATOM 803 C C . CYS A 1 105 ? -1.817 -8.211 -4.312 1 98.94 105 CYS A C 1
ATOM 805 O O . CYS A 1 105 ? -0.906 -8.984 -4.621 1 98.94 105 CYS A O 1
ATOM 807 N N . GLY A 1 106 ? -2.234 -8.117 -3.076 1 98.75 106 GLY A N 1
ATOM 808 C CA . GLY A 1 106 ? -1.738 -8.93 -1.977 1 98.75 106 GLY A CA 1
ATOM 809 C C . GLY A 1 106 ? -2.158 -8.406 -0.615 1 98.75 106 GLY A C 1
ATOM 810 O O . GLY A 1 106 ? -3.021 -7.531 -0.518 1 98.75 106 GLY A O 1
ATOM 811 N N . ASN A 1 107 ? -1.661 -9.016 0.432 1 98.06 107 ASN A N 1
ATOM 812 C CA . ASN A 1 107 ? -1.817 -8.562 1.81 1 98.06 107 ASN A CA 1
ATOM 813 C C . ASN A 1 107 ? -0.584 -7.805 2.293 1 98.06 107 ASN A C 1
ATOM 815 O O . ASN A 1 107 ? 0.53 -8.328 2.244 1 98.06 107 ASN A O 1
ATOM 819 N N . SER A 1 108 ? -0.838 -6.508 2.787 1 97.62 108 SER A N 1
ATOM 820 C CA . SER A 1 108 ? 0.281 -5.664 3.191 1 97.62 108 SER A CA 1
ATOM 821 C C . SER A 1 108 ? 1.356 -5.613 2.111 1 97.62 108 SER A C 1
ATOM 823 O O . SER A 1 108 ? 2.535 -5.84 2.391 1 97.62 108 SER A O 1
ATOM 825 N N . ILE A 1 109 ? 0.909 -5.344 0.895 1 98.31 109 ILE A N 1
ATOM 826 C CA . ILE A 1 109 ? 1.658 -5.586 -0.334 1 98.31 109 ILE A CA 1
ATOM 827 C C . ILE A 1 109 ? 2.672 -4.461 -0.547 1 98.31 109 ILE A C 1
ATOM 829 O O . ILE A 1 109 ? 3.57 -4.582 -1.382 1 98.31 109 ILE A O 1
ATOM 833 N N . CYS A 1 110 ? 2.557 -3.408 0.231 1 97.94 110 CYS A N 1
ATOM 834 C CA . CYS A 1 110 ? 3.484 -2.287 0.139 1 97.94 110 CYS A CA 1
ATOM 835 C C . CYS A 1 110 ? 4.922 -2.748 0.359 1 97.94 110 CYS A C 1
ATOM 837 O O . CYS A 1 110 ? 5.832 -2.32 -0.352 1 97.94 110 CYS A O 1
ATOM 839 N N . GLN A 1 111 ? 5.113 -3.633 1.308 1 97 111 GLN A N 1
ATOM 840 C CA . GLN A 1 111 ? 6.445 -4.125 1.632 1 97 111 GLN A CA 1
ATOM 841 C C . GLN A 1 111 ? 7.062 -4.867 0.448 1 97 111 GLN A C 1
ATOM 843 O O . GLN A 1 111 ? 8.219 -4.633 0.099 1 97 111 GLN A O 1
ATOM 848 N N . ASP A 1 112 ? 6.32 -5.695 -0.154 1 98.5 112 ASP A N 1
ATOM 849 C CA . ASP A 1 112 ? 6.785 -6.422 -1.333 1 98.5 112 ASP A CA 1
ATOM 850 C C . ASP A 1 112 ? 7.168 -5.457 -2.453 1 98.5 112 ASP A C 1
ATOM 852 O O . ASP A 1 112 ? 8.203 -5.629 -3.098 1 98.5 112 ASP A O 1
ATOM 856 N N . ARG A 1 113 ? 6.316 -4.465 -2.637 1 98.31 113 ARG A N 1
ATOM 857 C CA . ARG A 1 113 ? 6.582 -3.531 -3.725 1 98.31 113 ARG A CA 1
ATOM 858 C C . ARG A 1 113 ? 7.859 -2.74 -3.469 1 98.31 113 ARG A C 1
ATOM 860 O O . ARG A 1 113 ? 8.594 -2.42 -4.406 1 98.31 113 ARG A O 1
ATOM 867 N N . ARG A 1 114 ? 8.141 -2.422 -2.229 1 96.88 114 ARG A N 1
ATOM 868 C CA . ARG A 1 114 ? 9.367 -1.722 -1.882 1 96.88 114 ARG A CA 1
ATOM 869 C C . ARG A 1 114 ? 10.594 -2.547 -2.26 1 96.88 114 ARG A C 1
ATOM 871 O O . ARG A 1 114 ? 11.562 -2.016 -2.805 1 96.88 114 ARG A O 1
ATOM 878 N N . PHE A 1 115 ? 10.555 -3.863 -1.964 1 98.25 115 PHE A N 1
ATOM 879 C CA . PHE A 1 115 ? 11.656 -4.746 -2.33 1 98.25 115 PHE A CA 1
ATOM 880 C C . PHE A 1 115 ? 11.758 -4.883 -3.844 1 98.25 115 PHE A C 1
ATOM 882 O O . PHE A 1 115 ? 12.859 -4.836 -4.402 1 98.25 115 PHE A O 1
ATOM 889 N N . MET A 1 116 ? 10.625 -5.004 -4.453 1 98.5 116 MET A N 1
ATOM 890 C CA . MET A 1 116 ? 10.602 -5.195 -5.898 1 98.5 116 MET A CA 1
ATOM 891 C C . MET A 1 116 ? 11.18 -3.982 -6.617 1 98.5 116 MET A C 1
ATOM 893 O O . MET A 1 116 ? 11.914 -4.125 -7.598 1 98.5 116 MET A O 1
ATOM 897 N N . ALA A 1 117 ? 10.844 -2.824 -6.172 1 97.19 117 ALA A N 1
ATOM 898 C CA . ALA A 1 117 ? 11.328 -1.593 -6.785 1 97.19 117 ALA A CA 1
ATOM 899 C C . ALA A 1 117 ? 12.852 -1.549 -6.789 1 97.19 117 ALA A C 1
ATOM 901 O O . ALA A 1 117 ? 13.469 -1.015 -7.719 1 97.19 117 ALA A O 1
ATOM 902 N N . ARG A 1 118 ? 13.438 -2.129 -5.82 1 96.25 118 ARG A N 1
ATOM 903 C CA . ARG A 1 118 ? 14.891 -2.082 -5.688 1 96.25 118 ARG A CA 1
ATOM 904 C C . ARG A 1 118 ? 15.547 -3.227 -6.449 1 96.25 118 ARG A C 1
ATOM 906 O O . ARG A 1 118 ? 16.562 -3.031 -7.117 1 96.25 118 ARG A O 1
ATOM 913 N N . TYR A 1 119 ? 14.969 -4.434 -6.445 1 98.25 119 TYR A N 1
ATOM 914 C CA . TYR A 1 119 ? 15.719 -5.613 -6.863 1 98.25 119 TYR A CA 1
ATOM 915 C C . TYR A 1 119 ? 15.156 -6.184 -8.156 1 98.25 119 TYR A C 1
ATOM 917 O O . TYR A 1 119 ? 15.812 -6.988 -8.828 1 98.25 119 TYR A O 1
ATOM 925 N N . MET A 1 120 ? 13.945 -5.801 -8.461 1 98.62 120 MET A N 1
ATOM 926 C CA . MET A 1 120 ? 13.281 -6.227 -9.688 1 98.62 120 MET A CA 1
ATOM 927 C C . MET A 1 120 ? 12.523 -5.066 -10.328 1 98.62 120 MET A C 1
ATOM 929 O O . MET A 1 120 ? 11.312 -5.152 -10.539 1 98.62 120 MET A O 1
ATOM 933 N N . PRO A 1 121 ? 13.234 -4 -10.703 1 98.06 121 PRO A N 1
ATOM 934 C CA . PRO A 1 121 ? 12.578 -2.752 -11.102 1 98.06 121 PRO A CA 1
ATOM 935 C C . PRO A 1 121 ? 11.773 -2.891 -12.391 1 98.06 121 PRO A C 1
ATOM 937 O O . PRO A 1 121 ? 10.758 -2.207 -12.562 1 98.06 121 PRO A O 1
ATOM 940 N N . HIS A 1 122 ? 12.172 -3.729 -13.336 1 98.5 122 HIS A N 1
ATOM 941 C CA . HIS A 1 122 ? 11.414 -3.906 -14.57 1 98.5 122 HIS A CA 1
ATOM 942 C C . HIS A 1 122 ? 10.094 -4.621 -14.312 1 98.5 122 HIS A C 1
ATOM 944 O O . HIS A 1 122 ? 9.086 -4.332 -14.961 1 98.5 122 HIS A O 1
ATOM 950 N N . LEU A 1 123 ? 10.156 -5.527 -13.406 1 98.81 123 LEU A N 1
ATOM 951 C CA . LEU A 1 123 ? 8.922 -6.203 -13.008 1 98.81 123 LEU A CA 1
ATOM 952 C C . LEU A 1 123 ? 7.984 -5.238 -12.297 1 98.81 123 LEU A C 1
ATOM 954 O O . LEU A 1 123 ? 6.777 -5.23 -12.555 1 98.81 123 LEU A O 1
ATOM 958 N N . GLU A 1 124 ? 8.555 -4.469 -11.367 1 98.5 124 GLU A N 1
ATOM 959 C CA . GLU A 1 124 ? 7.75 -3.475 -10.664 1 98.5 124 GLU A CA 1
ATOM 960 C C . GLU A 1 124 ? 7.062 -2.525 -11.633 1 98.5 124 GLU A C 1
ATOM 962 O O . GLU A 1 124 ? 5.891 -2.191 -11.461 1 98.5 124 GLU A O 1
ATOM 967 N N . ALA A 1 125 ? 7.75 -2.154 -12.68 1 98 125 ALA A N 1
ATOM 968 C CA . ALA A 1 125 ? 7.262 -1.169 -13.648 1 98 125 ALA A CA 1
ATOM 969 C C . ALA A 1 125 ? 6.133 -1.745 -14.492 1 98 125 ALA A C 1
ATOM 971 O O . ALA A 1 125 ? 5.434 -1.007 -15.195 1 98 125 ALA A O 1
ATOM 972 N N . TRP A 1 126 ? 5.941 -3.066 -14.477 1 98.69 126 TRP A N 1
ATOM 973 C CA . TRP A 1 126 ? 4.883 -3.693 -15.266 1 98.69 126 TRP A CA 1
ATOM 974 C C . TRP A 1 126 ? 3.514 -3.414 -14.648 1 98.69 126 TRP A C 1
ATOM 976 O O . TRP A 1 126 ? 2.498 -3.424 -15.352 1 98.69 126 TRP A O 1
ATOM 986 N N . PHE A 1 127 ? 3.494 -3.152 -13.422 1 98.69 127 PHE A N 1
ATOM 987 C CA . PHE A 1 127 ? 2.256 -2.965 -12.672 1 98.69 127 PHE A CA 1
ATOM 988 C C . PHE A 1 127 ? 1.736 -1.541 -12.836 1 98.69 127 PHE A C 1
ATOM 990 O O . PHE A 1 127 ? 2.512 -0.617 -13.086 1 98.69 127 PHE A O 1
ATOM 997 N N . HIS A 1 128 ? 0.367 -1.42 -12.711 1 98.38 128 HIS A N 1
ATOM 998 C CA . HIS A 1 128 ? -0.203 -0.116 -12.391 1 98.38 128 HIS A CA 1
ATOM 999 C C . HIS A 1 128 ? 0.371 0.436 -11.094 1 98.38 128 HIS A C 1
ATOM 1001 O O . HIS A 1 128 ? 0.819 -0.327 -10.234 1 98.38 128 HIS A O 1
ATOM 1007 N N . TYR A 1 129 ? 0.393 1.753 -10.906 1 97.12 129 TYR A N 1
ATOM 1008 C CA . TYR A 1 129 ? 1.028 2.354 -9.742 1 97.12 129 TYR A CA 1
ATOM 1009 C C . TYR A 1 129 ? 0.229 2.066 -8.477 1 97.12 129 TYR A C 1
ATOM 1011 O O . TYR A 1 129 ? 0.762 2.145 -7.367 1 97.12 129 TYR A O 1
ATOM 1019 N N . ARG A 1 130 ? -1.074 1.749 -8.648 1 98.25 130 ARG A N 1
ATOM 1020 C CA . ARG A 1 130 ? -1.918 1.448 -7.492 1 98.25 130 ARG A CA 1
ATOM 1021 C C . ARG A 1 130 ? -1.679 0.026 -6.996 1 98.25 130 ARG A C 1
ATOM 1023 O O . ARG A 1 130 ? -1.115 -0.802 -7.715 1 98.25 130 ARG A O 1
ATOM 1030 N N . ASN A 1 131 ? -2.057 -0.181 -5.734 1 98.69 131 ASN A N 1
ATOM 1031 C CA . ASN A 1 131 ? -2.125 -1.514 -5.148 1 98.69 131 ASN A CA 1
ATOM 1032 C C . ASN A 1 131 ? -3.562 -1.91 -4.82 1 98.69 131 ASN A C 1
ATOM 1034 O O . ASN A 1 131 ? -4.426 -1.047 -4.648 1 98.69 131 ASN A O 1
ATOM 1038 N N . LEU A 1 132 ? -3.824 -3.131 -4.898 1 98.88 132 LEU A N 1
ATOM 1039 C CA . LEU A 1 132 ? -4.98 -3.748 -4.254 1 98.88 132 LEU A CA 1
ATOM 1040 C C . LEU A 1 132 ? -4.555 -4.539 -3.021 1 98.88 132 LEU A C 1
ATOM 1042 O O . LEU A 1 132 ? -4.188 -5.711 -3.125 1 98.88 132 LEU A O 1
ATOM 1046 N N . ASP A 1 133 ? -4.66 -3.863 -1.882 1 98.88 133 ASP A N 1
ATOM 1047 C CA . ASP A 1 133 ? -4.16 -4.391 -0.616 1 98.88 133 ASP A CA 1
ATOM 1048 C C . ASP A 1 133 ? -5.305 -4.918 0.248 1 98.88 133 ASP A C 1
ATOM 1050 O O . ASP A 1 133 ? -6.039 -4.141 0.858 1 98.88 133 ASP A O 1
ATOM 1054 N N . VAL A 1 134 ? -5.367 -6.188 0.449 1 98.81 134 VAL A N 1
ATOM 1055 C CA . VAL A 1 134 ? -6.445 -6.852 1.174 1 98.81 134 VAL A CA 1
ATOM 1056 C C . VAL A 1 134 ? -6.461 -6.375 2.625 1 98.81 134 VAL A C 1
ATOM 1058 O O . VAL A 1 134 ? -7.527 -6.258 3.234 1 98.81 134 VAL A O 1
ATOM 1061 N N . SER A 1 135 ? -5.312 -6.023 3.154 1 98.5 135 SER A N 1
ATOM 1062 C CA . SER A 1 135 ? -5.223 -5.562 4.535 1 98.5 135 SER A CA 1
ATOM 1063 C C . SER A 1 135 ? -6.051 -4.301 4.758 1 98.5 135 SER A C 1
ATOM 1065 O O . SER A 1 135 ? -6.438 -3.996 5.887 1 98.5 135 SER A O 1
ATOM 1067 N N . THR A 1 136 ? -6.312 -3.516 3.695 1 98.81 136 THR A N 1
ATOM 1068 C CA . THR A 1 136 ? -7.203 -2.369 3.809 1 98.81 136 THR A CA 1
ATOM 1069 C C . THR A 1 136 ? -8.586 -2.805 4.293 1 98.81 136 THR A C 1
ATOM 1071 O O . THR A 1 136 ? -9.133 -2.225 5.234 1 98.81 136 THR A O 1
ATOM 1074 N N . LEU A 1 137 ? -9.125 -3.83 3.639 1 98.81 137 LEU A N 1
ATOM 1075 C CA . LEU A 1 137 ? -10.43 -4.344 4.035 1 98.81 137 LEU A CA 1
ATOM 1076 C C . LEU A 1 137 ? -10.375 -4.93 5.441 1 98.81 137 LEU A C 1
ATOM 1078 O O . LEU A 1 137 ? -11.344 -4.82 6.203 1 98.81 137 LEU A O 1
ATOM 1082 N N . LYS A 1 138 ? -9.289 -5.566 5.781 1 98.56 138 LYS A N 1
ATOM 1083 C CA . LYS A 1 138 ? -9.094 -6.094 7.129 1 98.56 138 LYS A CA 1
ATOM 1084 C C . LYS A 1 138 ? -9.195 -4.988 8.172 1 98.56 138 LYS A C 1
ATOM 1086 O O . LYS A 1 138 ? -9.906 -5.133 9.172 1 98.56 138 LYS A O 1
ATOM 1091 N N . GLU A 1 139 ? -8.5 -3.879 7.945 1 98.62 139 GLU A N 1
ATOM 1092 C CA . GLU A 1 139 ? -8.508 -2.748 8.867 1 98.62 139 GLU A CA 1
ATOM 1093 C C . GLU A 1 139 ? -9.906 -2.145 8.992 1 98.62 139 GLU A C 1
ATOM 1095 O O . GLU A 1 139 ? -10.336 -1.77 10.086 1 98.62 139 GLU A O 1
ATOM 1100 N N . LEU A 1 140 ? -10.562 -2.041 7.887 1 98.75 140 LEU A N 1
ATOM 1101 C CA . LEU A 1 140 ? -11.906 -1.464 7.895 1 98.75 140 LEU A CA 1
ATOM 1102 C C . LEU A 1 140 ? -12.891 -2.391 8.594 1 98.75 140 LEU A C 1
ATOM 1104 O O . LEU A 1 140 ? -13.703 -1.94 9.406 1 98.75 140 LEU A O 1
ATOM 1108 N N . ALA A 1 141 ? -12.844 -3.689 8.297 1 98.5 141 ALA A N 1
ATOM 1109 C CA . ALA A 1 141 ? -13.742 -4.656 8.922 1 98.5 141 ALA A CA 1
ATOM 1110 C C . ALA A 1 141 ? -13.523 -4.695 10.438 1 98.5 141 ALA A C 1
ATOM 1112 O O . ALA A 1 141 ? -14.484 -4.789 11.203 1 98.5 141 ALA A O 1
ATOM 1113 N N . LYS A 1 142 ? -12.297 -4.664 10.828 1 97.75 142 LYS A N 1
ATOM 1114 C CA . LYS A 1 142 ? -11.961 -4.641 12.25 1 97.75 142 LYS A CA 1
ATOM 1115 C C . LYS A 1 142 ? -12.703 -3.516 12.969 1 97.75 142 LYS A C 1
ATOM 1117 O O . LYS A 1 142 ? -13.109 -3.672 14.125 1 97.75 142 LYS A O 1
ATOM 1122 N N . ARG A 1 143 ? -12.953 -2.426 12.336 1 97.56 143 ARG A N 1
ATOM 1123 C CA . ARG A 1 143 ? -13.508 -1.224 12.945 1 97.56 143 ARG A CA 1
ATOM 1124 C C . ARG A 1 143 ? -15.023 -1.165 12.766 1 97.56 143 ARG A C 1
ATOM 1126 O O . ARG A 1 143 ? -15.75 -0.75 13.672 1 97.56 143 ARG A O 1
ATOM 1133 N N . TRP A 1 144 ? -15.484 -1.651 11.625 1 98 144 TRP A N 1
ATOM 1134 C CA . TRP A 1 144 ? -16.875 -1.367 11.273 1 98 144 TRP A CA 1
ATOM 1135 C C . TRP A 1 144 ? -17.703 -2.643 11.281 1 98 144 TRP A C 1
ATOM 1137 O O . TRP A 1 144 ? -18.938 -2.586 11.383 1 98 144 TRP A O 1
ATOM 1147 N N . ARG A 1 145 ? -17.078 -3.75 11.109 1 97.75 145 ARG A N 1
ATOM 1148 C CA . ARG A 1 145 ? -17.734 -5.055 11.164 1 97.75 145 ARG A CA 1
ATOM 1149 C C . ARG A 1 145 ? -16.812 -6.102 11.789 1 97.75 145 ARG A C 1
ATOM 1151 O O . ARG A 1 145 ? -16.391 -7.043 11.125 1 97.75 145 ARG A O 1
ATOM 1158 N N . PRO A 1 146 ? -16.656 -6.016 13.078 1 97.06 146 PRO A N 1
ATOM 1159 C CA . PRO A 1 146 ? -15.688 -6.883 13.75 1 97.06 146 PRO A CA 1
ATOM 1160 C C . PRO A 1 146 ? -16 -8.367 13.562 1 97.06 146 PRO A C 1
ATOM 1162 O O . PRO A 1 146 ? -15.086 -9.195 13.539 1 97.06 146 PRO A O 1
ATOM 1165 N N . GLU A 1 147 ? -17.234 -8.719 13.391 1 97.06 147 GLU A N 1
ATOM 1166 C CA . GLU A 1 147 ? -17.609 -10.117 13.195 1 97.06 147 GLU A CA 1
ATOM 1167 C C . GLU A 1 147 ? -17.062 -10.648 11.867 1 97.06 147 GLU A C 1
ATOM 1169 O O . GLU A 1 147 ? -16.719 -11.828 11.758 1 97.06 147 GLU A O 1
ATOM 1174 N N . VAL A 1 148 ? -17.094 -9.805 10.844 1 97.94 148 VAL A N 1
ATOM 1175 C CA . VAL A 1 148 ? -16.547 -10.172 9.547 1 97.94 148 VAL A CA 1
ATOM 1176 C C . VAL A 1 148 ? -15.031 -10.344 9.664 1 97.94 148 VAL A C 1
ATOM 1178 O O . VAL A 1 148 ? -14.461 -11.289 9.117 1 97.94 148 VAL A O 1
ATOM 1181 N N . TYR A 1 149 ? -14.414 -9.398 10.367 1 97.88 149 TYR A N 1
ATOM 1182 C CA . TYR A 1 149 ? -12.977 -9.461 10.617 1 97.88 149 TYR A CA 1
ATOM 1183 C C . TYR A 1 149 ? -12.602 -10.781 11.297 1 97.88 149 TYR A C 1
ATOM 1185 O O . TYR A 1 149 ? -11.641 -11.43 10.898 1 97.88 149 TYR A O 1
ATOM 1193 N N . LYS A 1 150 ? -13.32 -11.203 12.242 1 97.19 150 LYS A N 1
ATOM 1194 C CA . LYS A 1 150 ? -13.047 -12.398 13.039 1 97.19 150 LYS A CA 1
ATOM 1195 C C . LYS A 1 150 ? -13.289 -13.664 12.227 1 97.19 150 LYS A C 1
ATOM 1197 O O . LYS A 1 150 ? -12.828 -14.75 12.602 1 97.19 150 LYS A O 1
ATOM 1202 N N . GLY A 1 151 ? -13.977 -13.539 11.133 1 96.88 151 GLY A N 1
ATOM 1203 C CA . GLY A 1 151 ? -14.305 -14.688 10.305 1 96.88 151 GLY A CA 1
ATOM 1204 C C . GLY A 1 151 ? -13.164 -15.125 9.414 1 96.88 151 GLY A C 1
ATOM 1205 O O . GLY A 1 151 ? -13.219 -16.203 8.812 1 96.88 151 GLY A O 1
ATOM 1206 N N . VAL A 1 152 ? -12.148 -14.344 9.359 1 96.31 152 VAL A N 1
ATOM 1207 C CA . VAL A 1 152 ? -10.992 -14.68 8.539 1 96.31 152 VAL A CA 1
ATOM 1208 C C . VAL A 1 152 ? -10.039 -15.578 9.328 1 96.31 152 VAL A C 1
ATOM 1210 O O . VAL A 1 152 ? -9.625 -15.234 10.43 1 96.31 152 VAL A O 1
ATOM 1213 N N . GLU A 1 153 ? -9.75 -16.719 8.789 1 90.19 153 GLU A N 1
ATOM 1214 C CA . GLU A 1 153 ? -8.773 -17.641 9.359 1 90.19 153 GLU A CA 1
ATOM 1215 C C . GLU A 1 153 ? -7.566 -17.797 8.445 1 90.19 153 GLU A C 1
ATOM 1217 O O . GLU A 1 153 ? -7.699 -18.219 7.293 1 90.19 153 GLU A O 1
ATOM 1222 N N . LYS A 1 154 ? -6.449 -17.438 8.961 1 90.56 154 LYS A N 1
ATOM 1223 C CA . LYS A 1 154 ? -5.215 -17.578 8.195 1 90.56 154 LYS A CA 1
ATOM 1224 C C . LYS A 1 154 ? -4.277 -18.594 8.852 1 90.56 154 LYS A C 1
ATOM 1226 O O . LYS A 1 154 ? -4.184 -18.656 10.078 1 90.56 154 LYS A O 1
ATOM 1231 N N . LYS A 1 155 ? -3.633 -19.344 8.055 1 87.75 155 LYS A N 1
ATOM 1232 C CA . LYS A 1 155 ? -2.654 -20.297 8.539 1 87.75 155 LYS A CA 1
ATOM 1233 C C . LYS A 1 155 ? -1.28 -19.656 8.703 1 87.75 155 LYS A C 1
ATOM 1235 O O . LYS A 1 155 ? -0.53 -20 9.617 1 87.75 155 LYS A O 1
ATOM 1240 N N . GLY A 1 156 ? -0.959 -18.75 7.863 1 86.69 156 GLY A N 1
ATOM 1241 C CA . GLY A 1 156 ? 0.29 -18 7.973 1 86.69 156 GLY A CA 1
ATOM 1242 C C . GLY A 1 156 ? 1.516 -18.875 7.773 1 86.69 156 GLY A C 1
ATOM 1243 O O . GLY A 1 156 ? 2.432 -18.875 8.594 1 86.69 156 GLY A O 1
ATOM 1244 N N . LYS A 1 157 ? 1.63 -19.562 6.711 1 89.62 157 LYS A N 1
ATOM 1245 C CA . LYS A 1 157 ? 2.699 -20.531 6.445 1 89.62 157 LYS A CA 1
ATOM 1246 C C . LYS A 1 157 ? 3.992 -19.812 6.062 1 89.62 157 LYS A C 1
ATOM 1248 O O . LYS A 1 157 ? 5.07 -20.422 6.09 1 89.62 157 LYS A O 1
ATOM 1253 N N . HIS A 1 158 ? 3.941 -18.578 5.715 1 92.62 158 HIS A N 1
ATOM 1254 C CA . HIS A 1 158 ? 5.086 -17.797 5.266 1 92.62 158 HIS A CA 1
ATOM 1255 C C . HIS A 1 158 ? 5.773 -18.453 4.074 1 92.62 158 HIS A C 1
ATOM 1257 O O . HIS A 1 158 ? 7 -18.562 4.039 1 92.62 158 HIS A O 1
ATOM 1263 N N . GLU A 1 159 ? 5.043 -19.078 3.283 1 96.06 159 GLU A N 1
ATOM 1264 C CA . GLU A 1 159 ? 5.367 -19.5 1.926 1 96.06 159 GLU A CA 1
ATOM 1265 C C . GLU A 1 159 ? 4.625 -18.656 0.89 1 96.06 159 GLU A C 1
ATOM 1267 O O . GLU A 1 159 ? 3.406 -18.5 0.971 1 96.06 159 GLU A O 1
ATOM 1272 N N . ALA A 1 160 ? 5.32 -18.203 -0.056 1 97.88 160 ALA A N 1
ATOM 1273 C CA . ALA A 1 160 ? 4.824 -17.156 -0.931 1 97.88 160 ALA A CA 1
ATOM 1274 C C . ALA A 1 160 ? 3.51 -17.562 -1.592 1 97.88 160 ALA A C 1
ATOM 1276 O O . ALA A 1 160 ? 2.512 -16.844 -1.494 1 97.88 160 ALA A O 1
ATOM 1277 N N . LEU A 1 161 ? 3.5 -18.719 -2.225 1 98.5 161 LEU A N 1
ATOM 1278 C CA . LEU A 1 161 ? 2.307 -19.141 -2.947 1 98.5 161 LEU A CA 1
ATOM 1279 C C . LEU A 1 161 ? 1.147 -19.391 -1.985 1 98.5 161 LEU A C 1
ATOM 1281 O O . LEU A 1 161 ? 0.013 -18.984 -2.26 1 98.5 161 LEU A O 1
ATOM 1285 N N . ALA A 1 162 ? 1.408 -20.047 -0.891 1 97.81 162 ALA A N 1
ATOM 1286 C CA . ALA A 1 162 ? 0.379 -20.297 0.117 1 97.81 162 ALA A CA 1
ATOM 1287 C C . ALA A 1 162 ? -0.208 -18.984 0.623 1 97.81 162 ALA A C 1
ATOM 1289 O O . ALA A 1 162 ? -1.422 -18.859 0.809 1 97.81 162 ALA A O 1
ATOM 1290 N N . ASP A 1 163 ? 0.612 -18.031 0.854 1 98.06 163 ASP A N 1
ATOM 1291 C CA . ASP A 1 163 ? 0.166 -16.734 1.355 1 98.06 163 ASP A CA 1
ATOM 1292 C C . ASP A 1 163 ? -0.705 -16.016 0.327 1 98.06 163 ASP A C 1
ATOM 1294 O O . ASP A 1 163 ? -1.648 -15.312 0.688 1 98.06 163 ASP A O 1
ATOM 1298 N N . ILE A 1 164 ? -0.386 -16.156 -0.988 1 98.62 164 ILE A N 1
ATOM 1299 C CA . ILE A 1 164 ? -1.221 -15.578 -2.033 1 98.62 164 ILE A CA 1
ATOM 1300 C C . ILE A 1 164 ? -2.613 -16.203 -1.991 1 98.62 164 ILE A C 1
ATOM 1302 O O . ILE A 1 164 ? -3.621 -15.492 -2.031 1 98.62 164 ILE A O 1
ATOM 1306 N N . ARG A 1 165 ? -2.666 -17.484 -1.917 1 98.12 165 ARG A N 1
ATOM 1307 C CA . ARG A 1 165 ? -3.947 -18.172 -1.896 1 98.12 165 ARG A CA 1
ATOM 1308 C C . ARG A 1 165 ? -4.785 -17.75 -0.696 1 98.12 165 ARG A C 1
ATOM 1310 O O . ARG A 1 165 ? -6 -17.562 -0.816 1 98.12 165 ARG A O 1
ATOM 1317 N N . GLU A 1 166 ? -4.133 -17.609 0.391 1 98.12 166 GLU A N 1
ATOM 1318 C CA . GLU A 1 166 ? -4.832 -17.109 1.573 1 98.12 166 GLU A CA 1
ATOM 1319 C C . GLU A 1 166 ? -5.332 -15.688 1.36 1 98.12 166 GLU A C 1
ATOM 1321 O O . GLU A 1 166 ? -6.414 -15.328 1.832 1 98.12 166 GLU A O 1
ATOM 1326 N N . SER A 1 167 ? -4.523 -14.859 0.711 1 98.56 167 SER A N 1
ATOM 1327 C CA . SER A 1 167 ? -4.926 -13.484 0.427 1 98.56 167 SER A CA 1
ATOM 1328 C C . SER A 1 167 ? -6.156 -13.445 -0.475 1 98.56 167 SER A C 1
ATOM 1330 O O . SER A 1 167 ? -7.082 -12.664 -0.236 1 98.56 167 SER A O 1
ATOM 1332 N N . ILE A 1 168 ? -6.152 -14.242 -1.503 1 98.69 168 ILE A N 1
ATOM 1333 C CA . ILE A 1 168 ? -7.289 -14.32 -2.414 1 98.69 168 ILE A CA 1
ATOM 1334 C C . ILE A 1 168 ? -8.531 -14.781 -1.656 1 98.69 168 ILE A C 1
ATOM 1336 O O . ILE A 1 168 ? -9.609 -14.211 -1.808 1 98.69 168 ILE A O 1
ATOM 1340 N N . ALA A 1 169 ? -8.367 -15.82 -0.801 1 98.38 169 ALA A N 1
ATOM 1341 C CA . ALA A 1 169 ? -9.477 -16.328 0 1 98.38 169 ALA A CA 1
ATOM 1342 C C . ALA A 1 169 ? -10.008 -15.25 0.946 1 98.38 169 ALA A C 1
ATOM 1344 O O . ALA A 1 169 ? -11.219 -15.125 1.134 1 98.38 169 ALA A O 1
ATOM 1345 N N . GLU A 1 170 ? -9.117 -14.57 1.531 1 98.69 170 GLU A N 1
ATOM 1346 C CA . GLU A 1 170 ? -9.516 -13.492 2.432 1 98.69 170 GLU A CA 1
ATOM 1347 C C . GLU A 1 170 ? -10.305 -12.422 1.69 1 98.69 170 GLU A C 1
ATOM 1349 O O . GLU A 1 170 ? -11.312 -11.922 2.195 1 98.69 170 GLU A O 1
ATOM 1354 N N . LEU A 1 171 ? -9.859 -12.016 0.503 1 98.81 171 LEU A N 1
ATOM 1355 C CA . LEU A 1 171 ? -10.609 -11.031 -0.265 1 98.81 171 LEU A CA 1
ATOM 1356 C C . LEU A 1 171 ? -12 -11.555 -0.622 1 98.81 171 LEU A C 1
ATOM 1358 O O . LEU A 1 171 ? -12.977 -10.812 -0.587 1 98.81 171 LEU A O 1
ATOM 1362 N N . ARG A 1 172 ? -12.07 -12.82 -0.958 1 98.44 172 ARG A N 1
ATOM 1363 C CA . ARG A 1 172 ? -13.375 -13.422 -1.231 1 98.44 172 ARG A CA 1
ATOM 1364 C C . ARG A 1 172 ? -14.289 -13.32 -0.016 1 98.44 172 ARG A C 1
ATOM 1366 O O . ARG A 1 172 ? -15.477 -13.031 -0.152 1 98.44 172 ARG A O 1
ATOM 1373 N N . HIS A 1 173 ? -13.75 -13.625 1.104 1 98.31 173 HIS A N 1
ATOM 1374 C CA . HIS A 1 173 ? -14.516 -13.508 2.34 1 98.31 173 HIS A CA 1
ATOM 1375 C C . HIS A 1 173 ? -15.078 -12.102 2.51 1 98.31 173 HIS A C 1
ATOM 1377 O O . HIS A 1 173 ? -16.266 -11.938 2.807 1 98.31 173 HIS A O 1
ATOM 1383 N N . TYR A 1 174 ? -14.258 -11.109 2.309 1 98.5 174 TYR A N 1
ATOM 1384 C CA . TYR A 1 174 ? -14.719 -9.727 2.451 1 98.5 174 TYR A CA 1
ATOM 1385 C C . TYR A 1 174 ? -15.719 -9.375 1.36 1 98.5 174 TYR A C 1
ATOM 1387 O O . TYR A 1 174 ? -16.703 -8.664 1.613 1 98.5 174 TYR A O 1
ATOM 1395 N N . ARG A 1 175 ? -15.438 -9.828 0.149 1 98.12 175 ARG A N 1
ATOM 1396 C CA . ARG A 1 175 ? -16.391 -9.594 -0.937 1 98.12 175 ARG A CA 1
ATOM 1397 C C . ARG A 1 175 ? -17.781 -10.102 -0.57 1 98.12 175 ARG A C 1
ATOM 1399 O O . ARG A 1 175 ? -18.766 -9.406 -0.77 1 98.12 175 ARG A O 1
ATOM 1406 N N . ASP A 1 176 ? -17.812 -11.227 0.054 1 96.81 176 ASP A N 1
ATOM 1407 C CA . ASP A 1 176 ? -19.062 -11.922 0.296 1 96.81 176 ASP A CA 1
ATOM 1408 C C . ASP A 1 176 ? -19.75 -11.398 1.558 1 96.81 176 ASP A C 1
ATOM 1410 O O . ASP A 1 176 ? -20.969 -11.453 1.677 1 96.81 176 ASP A O 1
ATOM 1414 N N . ASN A 1 177 ? -19 -10.789 2.453 1 97.38 177 ASN A N 1
ATOM 1415 C CA . ASN A 1 177 ? -19.578 -10.523 3.764 1 97.38 177 ASN A CA 1
ATOM 1416 C C . ASN A 1 177 ? -19.5 -9.047 4.129 1 97.38 177 ASN A C 1
ATOM 1418 O O . ASN A 1 177 ? -20.156 -8.594 5.062 1 97.38 177 ASN A O 1
ATOM 1422 N N . PHE A 1 178 ? -18.703 -8.328 3.402 1 98.12 178 PHE A N 1
ATOM 1423 C CA . PHE A 1 178 ? -18.422 -6.973 3.844 1 98.12 178 PHE A CA 1
ATOM 1424 C C . PHE A 1 178 ? -18.75 -5.965 2.75 1 98.12 178 PHE A C 1
ATOM 1426 O O . PHE A 1 178 ? -19.047 -4.805 3.037 1 98.12 178 PHE A O 1
ATOM 1433 N N . LEU A 1 179 ? -18.688 -6.395 1.472 1 97.69 179 LEU A N 1
ATOM 1434 C CA . LEU A 1 179 ? -18.969 -5.504 0.35 1 97.69 179 LEU A CA 1
ATOM 1435 C C . LEU A 1 179 ? -20.406 -5.66 -0.12 1 97.69 179 LEU A C 1
ATOM 1437 O O . LEU A 1 179 ? -20.953 -6.762 -0.09 1 97.69 179 LEU A O 1
ATOM 1441 N N . ARG A 1 180 ? -21.016 -4.578 -0.536 1 93.56 180 ARG A N 1
ATOM 1442 C CA . ARG A 1 180 ? -22.328 -4.551 -1.152 1 93.56 180 ARG A CA 1
ATOM 1443 C C . ARG A 1 180 ? -22.234 -4.602 -2.672 1 93.56 180 ARG A C 1
ATOM 1445 O O . ARG A 1 180 ? -22 -3.58 -3.32 1 93.56 180 ARG A O 1
ATOM 1452 N N . LEU A 1 181 ? -22.484 -5.75 -3.279 1 92.56 181 LEU A N 1
ATOM 1453 C CA . LEU A 1 181 ? -22.266 -5.945 -4.707 1 92.56 181 LEU A CA 1
ATOM 1454 C C . LEU A 1 181 ? -23.5 -5.547 -5.512 1 92.56 181 LEU A C 1
ATOM 1456 O O . LEU A 1 181 ? -23.422 -5.41 -6.734 1 92.56 181 LEU A O 1
ATOM 1460 N N . VAL A 1 182 ? -24.547 -5.422 -4.875 1 84.88 182 VAL A N 1
ATOM 1461 C CA . VAL A 1 182 ? -25.781 -4.945 -5.504 1 84.88 182 VAL A CA 1
ATOM 1462 C C . VAL A 1 182 ? -26.328 -3.75 -4.73 1 84.88 182 VAL A C 1
ATOM 1464 O O . VAL A 1 182 ? -26.156 -3.662 -3.512 1 84.88 182 VAL A O 1
ATOM 1467 N N . PRO A 1 183 ? -26.969 -2.844 -5.465 1 80 183 PRO A N 1
ATOM 1468 C CA . PRO A 1 183 ? -27.484 -1.658 -4.766 1 80 183 PRO A CA 1
ATOM 1469 C C . PRO A 1 183 ? -28.406 -2.01 -3.605 1 80 183 PRO A C 1
ATOM 1471 O O . PRO A 1 183 ? -29.094 -3.035 -3.643 1 80 183 PRO A O 1
ATOM 1474 N N . MET B 1 1 ? -3.617 15.844 25.453 1 70.06 1 MET B N 1
ATOM 1475 C CA . MET B 1 1 ? -4.855 15.141 25.141 1 70.06 1 MET B CA 1
ATOM 1476 C C . MET B 1 1 ? -4.648 13.625 25.156 1 70.06 1 MET B C 1
ATOM 1478 O O . MET B 1 1 ? -3.531 13.148 24.953 1 70.06 1 MET B O 1
ATOM 1482 N N . ALA B 1 2 ? -5.578 12.875 25.516 1 86.62 2 ALA B N 1
ATOM 1483 C CA . ALA B 1 2 ? -5.398 11.438 25.719 1 86.62 2 ALA B CA 1
ATOM 1484 C C . ALA B 1 2 ? -5.305 10.703 24.391 1 86.62 2 ALA B C 1
ATOM 1486 O O . ALA B 1 2 ? -6.07 10.984 23.469 1 86.62 2 ALA B O 1
ATOM 1487 N N . GLN B 1 3 ? -4.262 10.062 24.188 1 95.38 3 GLN B N 1
ATOM 1488 C CA . GLN B 1 3 ? -4.109 9.188 23.031 1 95.38 3 GLN B CA 1
ATOM 1489 C C . GLN B 1 3 ? -5.281 8.219 22.906 1 95.38 3 GLN B C 1
ATOM 1491 O O . GLN B 1 3 ? -5.895 7.855 23.922 1 95.38 3 GLN B O 1
ATOM 1496 N N . ASP B 1 4 ? -5.605 7.93 21.688 1 97.5 4 ASP B N 1
ATOM 1497 C CA . ASP B 1 4 ? -6.625 6.926 21.391 1 97.5 4 ASP B CA 1
ATOM 1498 C C . ASP B 1 4 ? -6.145 5.949 20.328 1 97.5 4 ASP B C 1
ATOM 1500 O O . ASP B 1 4 ? -5.805 6.355 19.219 1 97.5 4 ASP B O 1
ATOM 1504 N N . GLN B 1 5 ? -6.168 4.688 20.609 1 96.69 5 GLN B N 1
ATOM 1505 C CA . GLN B 1 5 ? -5.645 3.662 19.719 1 96.69 5 GLN B CA 1
ATOM 1506 C C . GLN B 1 5 ? -6.551 3.473 18.5 1 96.69 5 GLN B C 1
ATOM 1508 O O . GLN B 1 5 ? -6.152 2.846 17.516 1 96.69 5 GLN B O 1
ATOM 1513 N N . ASN B 1 6 ? -7.707 4.004 18.562 1 96.62 6 ASN B N 1
ATOM 1514 C CA . ASN B 1 6 ? -8.656 3.859 17.453 1 96.62 6 ASN B CA 1
ATOM 1515 C C . ASN B 1 6 ? -8.523 5 16.453 1 96.62 6 ASN B C 1
ATOM 1517 O O . ASN B 1 6 ? -9.172 4.992 15.406 1 96.62 6 ASN B O 1
ATOM 1521 N N . HIS B 1 7 ? -7.711 5.969 16.766 1 98.56 7 HIS B N 1
ATOM 1522 C CA . HIS B 1 7 ? -7.477 7.066 15.836 1 98.56 7 HIS B CA 1
ATOM 1523 C C . HIS B 1 7 ? -6.711 6.59 14.602 1 98.56 7 HIS B C 1
ATOM 1525 O O . HIS B 1 7 ? -5.844 5.719 14.703 1 98.56 7 HIS B O 1
ATOM 1531 N N . LEU B 1 8 ? -7.113 7.16 13.508 1 98.88 8 LEU B N 1
ATOM 1532 C CA . LEU B 1 8 ? -6.465 6.887 12.234 1 98.88 8 LEU B CA 1
ATOM 1533 C C . LEU B 1 8 ? -5.617 8.07 11.789 1 98.88 8 LEU B C 1
ATOM 1535 O O . LEU B 1 8 ? -6.066 9.219 11.852 1 98.88 8 LEU B O 1
ATOM 1539 N N . ILE B 1 9 ? -4.418 7.797 11.344 1 98.94 9 ILE B N 1
ATOM 1540 C CA . ILE B 1 9 ? -3.512 8.828 10.859 1 98.94 9 ILE B CA 1
ATOM 1541 C C . ILE B 1 9 ? -3.578 8.898 9.336 1 98.94 9 ILE B C 1
ATOM 1543 O O . ILE B 1 9 ? -3.17 7.957 8.648 1 98.94 9 ILE B O 1
ATOM 1547 N N . TRP B 1 10 ? -4.105 9.977 8.789 1 98.94 10 TRP B N 1
ATOM 1548 C CA . TRP B 1 10 ? -4.117 10.25 7.359 1 98.94 10 TRP B CA 1
ATOM 1549 C C . TRP B 1 10 ? -2.932 11.125 6.961 1 98.94 10 TRP B C 1
ATOM 1551 O O . TRP B 1 10 ? -2.611 12.094 7.648 1 98.94 10 TRP B O 1
ATOM 1561 N N . LEU B 1 11 ? -2.318 10.734 5.844 1 98.62 11 LEU B N 1
ATOM 1562 C CA . LEU B 1 11 ? -1.077 11.375 5.43 1 98.62 11 LEU B CA 1
ATOM 1563 C C . LEU B 1 11 ? -1.063 11.617 3.924 1 98.62 11 LEU B C 1
ATOM 1565 O O . LEU B 1 11 ? -1.59 10.805 3.158 1 98.62 11 LEU B O 1
ATOM 1569 N N . ASP B 1 12 ? -0.515 12.656 3.529 1 98.75 12 ASP B N 1
ATOM 1570 C CA . ASP B 1 12 ? -0.166 12.914 2.135 1 98.75 12 ASP B CA 1
ATOM 1571 C C . ASP B 1 12 ? 1.121 13.734 2.035 1 98.75 12 ASP B C 1
ATOM 1573 O O . ASP B 1 12 ? 1.368 14.617 2.857 1 98.75 12 ASP B O 1
ATOM 1577 N N . MET B 1 13 ? 1.881 13.438 1.04 1 98.81 13 MET B N 1
ATOM 1578 C CA . MET B 1 13 ? 3.098 14.188 0.754 1 98.81 13 MET B CA 1
ATOM 1579 C C . MET B 1 13 ? 3.156 14.586 -0.716 1 98.81 13 MET B C 1
ATOM 1581 O O . MET B 1 13 ? 2.67 13.859 -1.582 1 98.81 13 MET B O 1
ATOM 1585 N N . GLU B 1 14 ? 3.715 15.688 -0.949 1 98.75 14 GLU B N 1
ATOM 1586 C CA . GLU B 1 14 ? 4.16 16.078 -2.285 1 98.75 14 GLU B CA 1
ATOM 1587 C C . GLU B 1 14 ? 5.668 15.898 -2.436 1 98.75 14 GLU B C 1
ATOM 1589 O O . GLU B 1 14 ? 6.426 16.203 -1.511 1 98.75 14 GLU B O 1
ATOM 1594 N N . MET B 1 15 ? 6.102 15.508 -3.594 1 98.75 15 MET B N 1
ATOM 1595 C CA . MET B 1 15 ? 7.512 15.25 -3.863 1 98.75 15 MET B CA 1
ATOM 1596 C C . MET B 1 15 ? 7.949 15.922 -5.16 1 98.75 15 MET B C 1
ATOM 1598 O O . MET B 1 15 ? 7.113 16.359 -5.949 1 98.75 15 MET B O 1
ATOM 1602 N N . THR B 1 16 ? 9.234 15.984 -5.371 1 98.69 16 THR B N 1
ATOM 1603 C CA . THR B 1 16 ? 9.789 16.578 -6.586 1 98.69 16 THR B CA 1
ATOM 1604 C C . THR B 1 16 ? 9.711 15.594 -7.75 1 98.69 16 THR B C 1
ATOM 1606 O O . THR B 1 16 ? 10.023 15.945 -8.891 1 98.69 16 THR B O 1
ATOM 1609 N N . GLY B 1 17 ? 9.336 14.391 -7.504 1 97.75 17 GLY B N 1
ATOM 1610 C CA . GLY B 1 17 ? 9.195 13.273 -8.43 1 97.75 17 GLY B CA 1
ATOM 1611 C C . GLY B 1 17 ? 8.789 11.984 -7.754 1 97.75 17 GLY B C 1
ATOM 1612 O O . GLY B 1 17 ? 8.391 11.984 -6.586 1 97.75 17 GLY B O 1
ATOM 1613 N N . LEU B 1 18 ? 8.922 10.883 -8.375 1 95.62 18 LEU B N 1
ATOM 1614 C CA . LEU B 1 18 ? 8.352 9.633 -7.879 1 95.62 18 LEU B CA 1
ATOM 1615 C C . LEU B 1 18 ? 9.453 8.68 -7.414 1 95.62 18 LEU B C 1
ATOM 1617 O O . LEU B 1 18 ? 9.164 7.586 -6.93 1 95.62 18 LEU B O 1
ATOM 1621 N N . GLN B 1 19 ? 10.664 9.102 -7.535 1 94.75 19 GLN B N 1
ATOM 1622 C CA . GLN B 1 19 ? 11.773 8.211 -7.227 1 94.75 19 GLN B CA 1
ATOM 1623 C C . GLN B 1 19 ? 12.438 8.586 -5.902 1 94.75 19 GLN B C 1
ATOM 1625 O O . GLN B 1 19 ? 13.242 9.516 -5.844 1 94.75 19 GLN B O 1
ATOM 1630 N N . PRO B 1 20 ? 12.281 7.75 -4.906 1 95.19 20 PRO B N 1
ATOM 1631 C CA . PRO B 1 20 ? 12.82 8.086 -3.584 1 95.19 20 PRO B CA 1
ATOM 1632 C C . PRO B 1 20 ? 14.344 8.133 -3.562 1 95.19 20 PRO B C 1
ATOM 1634 O O . PRO B 1 20 ? 14.93 8.758 -2.678 1 95.19 20 PRO B O 1
ATOM 1637 N N . ASP B 1 21 ? 15 7.512 -4.488 1 92.56 21 ASP B N 1
ATOM 1638 C CA . ASP B 1 21 ? 16.453 7.5 -4.504 1 92.56 21 ASP B CA 1
ATOM 1639 C C . ASP B 1 21 ? 17.016 8.859 -4.918 1 92.56 21 ASP B C 1
ATOM 1641 O O . ASP B 1 21 ? 18.141 9.203 -4.578 1 92.56 21 ASP B O 1
ATOM 1645 N N . SER B 1 22 ? 16.234 9.672 -5.656 1 94.94 22 SER B N 1
ATOM 1646 C CA . SER B 1 22 ? 16.766 10.93 -6.195 1 94.94 22 SER B CA 1
ATOM 1647 C C . SER B 1 22 ? 15.844 12.094 -5.863 1 94.94 22 SER B C 1
ATOM 1649 O O . SER B 1 22 ? 16.297 13.234 -5.738 1 94.94 22 SER B O 1
ATOM 1651 N N . ASP B 1 23 ? 14.539 11.828 -5.738 1 98.06 23 ASP B N 1
ATOM 1652 C CA . ASP B 1 23 ? 13.555 12.883 -5.48 1 98.06 23 ASP B CA 1
ATOM 1653 C C . ASP B 1 23 ? 13.383 13.117 -3.982 1 98.06 23 ASP B C 1
ATOM 1655 O O . ASP B 1 23 ? 13.844 12.312 -3.168 1 98.06 23 ASP B O 1
ATOM 1659 N N . ARG B 1 24 ? 12.719 14.258 -3.674 1 98.75 24 ARG B N 1
ATOM 1660 C CA . ARG B 1 24 ? 12.648 14.68 -2.279 1 98.75 24 ARG B CA 1
ATOM 1661 C C . ARG B 1 24 ? 11.234 15.094 -1.899 1 98.75 24 ARG B C 1
ATOM 1663 O O . ARG B 1 24 ? 10.422 15.438 -2.768 1 98.75 24 ARG B O 1
ATOM 1670 N N . ILE B 1 25 ? 11.008 14.969 -0.612 1 98.88 25 ILE B N 1
ATOM 1671 C CA . ILE B 1 25 ? 9.734 15.43 -0.058 1 98.88 25 ILE B CA 1
ATOM 1672 C C . ILE B 1 25 ? 9.719 16.953 -0.02 1 98.88 25 ILE B C 1
ATOM 1674 O O . ILE B 1 25 ? 10.68 17.578 0.419 1 98.88 25 ILE B O 1
ATOM 1678 N N . ILE B 1 26 ? 8.578 17.578 -0.449 1 98.94 26 ILE B N 1
ATOM 1679 C CA . ILE B 1 26 ? 8.539 19.031 -0.44 1 98.94 26 ILE B CA 1
ATOM 1680 C C . ILE B 1 26 ? 7.309 19.516 0.317 1 98.94 26 ILE B C 1
ATOM 1682 O O . ILE B 1 26 ? 7.168 20.719 0.595 1 98.94 26 ILE B O 1
ATOM 1686 N N . GLU B 1 27 ? 6.438 18.656 0.671 1 98.94 27 GLU B N 1
ATOM 1687 C CA . GLU B 1 27 ? 5.301 18.984 1.523 1 98.94 27 GLU B CA 1
ATOM 1688 C C . GLU B 1 27 ? 4.797 17.766 2.283 1 98.94 27 GLU B C 1
ATOM 1690 O O . GLU B 1 27 ? 4.816 16.656 1.757 1 98.94 27 GLU B O 1
ATOM 1695 N N . ILE B 1 28 ? 4.293 17.953 3.49 1 98.88 28 ILE B N 1
ATOM 1696 C CA . ILE B 1 28 ? 3.658 16.891 4.254 1 98.88 28 ILE B CA 1
ATOM 1697 C C . ILE B 1 28 ? 2.465 17.453 5.027 1 98.88 28 ILE B C 1
ATOM 1699 O O . ILE B 1 28 ? 2.531 18.547 5.574 1 98.88 28 ILE B O 1
ATOM 1703 N N . ALA B 1 29 ? 1.403 16.75 5.039 1 98.94 29 ALA B N 1
ATOM 1704 C CA . ALA B 1 29 ? 0.216 17.016 5.848 1 98.94 29 ALA B CA 1
ATOM 1705 C C . ALA B 1 29 ? -0.262 15.758 6.559 1 98.94 29 ALA B C 1
ATOM 1707 O O . ALA B 1 29 ? -0.119 14.648 6.031 1 98.94 29 ALA B O 1
ATOM 1708 N N . ILE B 1 30 ? -0.839 15.914 7.734 1 98.88 30 ILE B N 1
ATOM 1709 C CA . ILE B 1 30 ? -1.395 14.82 8.523 1 98.88 30 ILE B CA 1
ATOM 1710 C C . ILE B 1 30 ? -2.738 15.242 9.117 1 98.88 30 ILE B C 1
ATOM 1712 O O . ILE B 1 30 ? -2.873 16.344 9.641 1 98.88 30 ILE B O 1
ATOM 1716 N N . VAL B 1 31 ? -3.697 14.477 9.008 1 98.94 31 VAL B N 1
ATOM 1717 C CA . VAL B 1 31 ? -5 14.609 9.648 1 98.94 31 VAL B CA 1
ATOM 1718 C C . VAL B 1 31 ? -5.309 13.367 10.477 1 98.94 31 VAL B C 1
ATOM 1720 O O . VAL B 1 31 ? -5.039 12.242 10.039 1 98.94 31 VAL B O 1
ATOM 1723 N N . ILE B 1 32 ? -5.805 13.555 11.664 1 98.88 32 ILE B N 1
ATOM 1724 C CA . ILE B 1 32 ? -6.234 12.453 12.508 1 98.88 32 ILE B CA 1
ATOM 1725 C C . ILE B 1 32 ? -7.758 12.359 12.508 1 98.88 32 ILE B C 1
ATOM 1727 O O . ILE B 1 32 ? -8.445 13.359 12.719 1 98.88 32 ILE B O 1
ATOM 1731 N N . THR B 1 33 ? -8.266 11.234 12.242 1 98.88 33 THR B N 1
ATOM 1732 C CA . THR B 1 33 ? -9.695 10.984 12.414 1 98.88 33 THR B CA 1
ATOM 1733 C C . THR B 1 33 ? -9.938 9.914 13.469 1 98.88 33 THR B C 1
ATOM 1735 O O . THR B 1 33 ? -9.016 9.18 13.836 1 98.88 33 THR B O 1
ATOM 1738 N N . ASP B 1 34 ? -11.164 9.875 13.969 1 98.5 34 ASP B N 1
ATOM 1739 C CA . ASP B 1 34 ? -11.578 8.688 14.711 1 98.5 34 ASP B CA 1
ATOM 1740 C C . ASP B 1 34 ? -11.977 7.559 13.758 1 98.5 34 ASP B C 1
ATOM 1742 O O . ASP B 1 34 ? -11.828 7.684 12.539 1 98.5 34 ASP B O 1
ATOM 1746 N N . SER B 1 35 ? -12.508 6.484 14.305 1 97.81 35 SER B N 1
ATOM 1747 C CA . SER B 1 35 ? -12.828 5.312 13.492 1 97.81 35 SER B CA 1
ATOM 1748 C C . SER B 1 35 ? -14.039 5.566 12.609 1 97.81 35 SER B C 1
ATOM 1750 O O . SER B 1 35 ? -14.297 4.812 11.664 1 97.81 35 SER B O 1
ATOM 1752 N N . GLN B 1 36 ? -14.781 6.59 12.93 1 97.81 36 GLN B N 1
ATOM 1753 C CA . GLN B 1 36 ? -15.953 6.93 12.125 1 97.81 36 GLN B CA 1
ATOM 1754 C C . GLN B 1 36 ? -15.617 8.016 11.109 1 97.81 36 GLN B C 1
ATOM 1756 O O . GLN B 1 36 ? -16.516 8.594 10.492 1 97.81 36 GLN B O 1
ATOM 1761 N N . LEU B 1 37 ? -14.344 8.367 10.969 1 98.62 37 LEU B N 1
ATOM 1762 C CA . LEU B 1 37 ? -13.797 9.258 9.953 1 98.62 37 LEU B CA 1
ATOM 1763 C C . LEU B 1 37 ? -14.125 10.711 10.281 1 98.62 37 LEU B C 1
ATOM 1765 O O . LEU B 1 37 ? -14.094 11.57 9.398 1 98.62 37 LEU B O 1
ATOM 1769 N N . ASN B 1 38 ? -14.484 10.953 11.508 1 98.62 38 ASN B N 1
ATOM 1770 C CA . ASN B 1 38 ? -14.586 12.344 11.953 1 98.62 38 ASN B CA 1
ATOM 1771 C C . ASN B 1 38 ? -13.211 12.922 12.281 1 98.62 38 ASN B C 1
ATOM 1773 O O . ASN B 1 38 ? -12.414 12.297 12.984 1 98.62 38 ASN B O 1
ATOM 1777 N N . THR B 1 39 ? -13 14.102 11.82 1 98.62 39 THR B N 1
ATOM 1778 C CA . THR B 1 39 ? -11.711 14.742 12.07 1 98.62 39 THR B CA 1
ATOM 1779 C C . THR B 1 39 ? -11.555 15.07 13.555 1 98.62 39 THR B C 1
ATOM 1781 O O . THR B 1 39 ? -12.438 15.68 14.156 1 98.62 39 THR B O 1
ATOM 1784 N N . VAL B 1 40 ? -10.461 14.648 14.102 1 98.38 40 VAL B N 1
ATOM 1785 C CA . VAL B 1 40 ? -10.117 14.875 15.5 1 98.38 40 VAL B CA 1
ATOM 1786 C C . VAL B 1 40 ? -9.109 16.016 15.609 1 98.38 40 VAL B C 1
ATOM 1788 O O . VAL B 1 40 ? -9.203 16.859 16.5 1 98.38 40 VAL B O 1
ATOM 1791 N N . ALA B 1 41 ? -8.156 16 14.719 1 98.56 41 ALA B N 1
ATOM 1792 C CA . ALA B 1 41 ? -7.086 17 14.734 1 98.56 41 ALA B CA 1
ATOM 1793 C C . ALA B 1 41 ? -6.398 17.094 13.375 1 98.56 41 ALA B C 1
ATOM 1795 O O . ALA B 1 41 ? -6.406 16.125 12.609 1 98.56 41 ALA B O 1
ATOM 1796 N N . GLU B 1 42 ? -5.863 18.219 13.125 1 98.5 42 GLU B N 1
ATOM 1797 C CA . GLU B 1 42 ? -5.066 18.469 11.93 1 98.5 42 GLU B CA 1
ATOM 1798 C C . GLU B 1 42 ? -3.717 19.078 12.281 1 98.5 42 GLU B C 1
ATOM 1800 O O . GLU B 1 42 ? -3.652 20.047 13.055 1 98.5 42 GLU B O 1
ATOM 1805 N N . ALA B 1 43 ? -2.709 18.5 11.766 1 98.62 43 ALA B N 1
ATOM 1806 C CA . ALA B 1 43 ? -1.39 19.109 11.93 1 98.62 43 ALA B CA 1
ATOM 1807 C C . ALA B 1 43 ? -1.199 20.281 10.969 1 98.62 43 ALA B C 1
ATOM 1809 O O . ALA B 1 43 ? -1.884 20.375 9.945 1 98.62 43 ALA B O 1
ATOM 1810 N N . PRO B 1 44 ? -0.272 21.203 11.328 1 97.88 44 PRO B N 1
ATOM 1811 C CA . PRO B 1 44 ? 0.088 22.203 10.32 1 97.88 44 PRO B CA 1
ATOM 1812 C C . PRO B 1 44 ? 0.668 21.578 9.055 1 97.88 44 PRO B C 1
ATOM 1814 O O . PRO B 1 44 ? 1.415 20.594 9.125 1 97.88 44 PRO B O 1
ATOM 1817 N N . VAL B 1 45 ? 0.272 22.141 7.926 1 98.75 45 VAL B N 1
ATOM 1818 C CA . VAL B 1 45 ? 0.89 21.719 6.672 1 98.75 45 VAL B CA 1
ATOM 1819 C C . VAL B 1 45 ? 2.312 22.266 6.59 1 98.75 45 VAL B C 1
ATOM 1821 O O . VAL B 1 45 ? 2.537 23.469 6.781 1 98.75 45 VAL B O 1
ATOM 1824 N N . ILE B 1 46 ? 3.27 21.438 6.312 1 98.88 46 ILE B N 1
ATOM 1825 C CA . ILE B 1 46 ? 4.66 21.875 6.301 1 98.88 46 ILE B CA 1
ATOM 1826 C C . ILE B 1 46 ? 5.203 21.828 4.875 1 98.88 46 ILE B C 1
ATOM 1828 O O . ILE B 1 46 ? 5.168 20.781 4.227 1 98.88 46 ILE B O 1
ATOM 1832 N N . ALA B 1 47 ? 5.617 22.922 4.371 1 98.88 47 ALA B N 1
ATOM 1833 C CA . ALA B 1 47 ? 6.512 22.938 3.213 1 98.88 47 ALA B CA 1
ATOM 1834 C C . ALA B 1 47 ? 7.941 22.594 3.625 1 98.88 47 ALA B C 1
ATOM 1836 O O . ALA B 1 47 ? 8.531 23.281 4.469 1 98.88 47 ALA B O 1
ATOM 1837 N N . VAL B 1 48 ? 8.477 21.625 3.064 1 98.94 48 VAL B N 1
ATOM 1838 C CA . VAL B 1 48 ? 9.805 21.156 3.436 1 98.94 48 VAL B CA 1
ATOM 1839 C C . VAL B 1 48 ? 10.852 21.781 2.523 1 98.94 48 VAL B C 1
ATOM 1841 O O . VAL B 1 48 ? 10.812 21.609 1.303 1 98.94 48 VAL B O 1
ATOM 1844 N N . HIS B 1 49 ? 11.758 22.438 3.092 1 98.88 49 HIS B N 1
ATOM 1845 C CA . HIS B 1 49 ? 12.789 23.141 2.316 1 98.88 49 HIS B CA 1
ATOM 1846 C C . HIS B 1 49 ? 13.641 22.141 1.531 1 98.88 49 HIS B C 1
ATOM 1848 O O . HIS B 1 49 ? 14.031 21.094 2.057 1 98.88 49 HIS B O 1
ATOM 1854 N N . GLN B 1 50 ? 13.945 22.469 0.306 1 98.75 50 GLN B N 1
ATOM 1855 C CA . GLN B 1 50 ? 14.922 21.812 -0.553 1 98.75 50 GLN B CA 1
ATOM 1856 C C . GLN B 1 50 ? 15.773 22.828 -1.305 1 98.75 50 GLN B C 1
ATOM 1858 O O . GLN B 1 50 ? 15.289 23.906 -1.663 1 98.75 50 GLN B O 1
ATOM 1863 N N . PRO B 1 51 ? 17.062 22.531 -1.534 1 97.94 51 PRO B N 1
ATOM 1864 C CA . PRO B 1 51 ? 17.891 23.469 -2.287 1 97.94 51 PRO B CA 1
ATOM 1865 C C . PRO B 1 51 ? 17.438 23.625 -3.738 1 97.94 51 PRO B C 1
ATOM 1867 O O . PRO B 1 51 ? 16.766 22.75 -4.277 1 97.94 51 PRO B O 1
ATOM 1870 N N . ASP B 1 52 ? 17.875 24.656 -4.336 1 97.5 52 ASP B N 1
ATOM 1871 C CA . ASP B 1 52 ? 17.5 24.969 -5.707 1 97.5 52 ASP B CA 1
ATOM 1872 C C . ASP B 1 52 ? 17.891 23.844 -6.664 1 97.5 52 ASP B C 1
ATOM 1874 O O . ASP B 1 52 ? 17.203 23.594 -7.648 1 97.5 52 ASP B O 1
ATOM 1878 N N . SER B 1 53 ? 18.969 23.234 -6.414 1 97.81 53 SER B N 1
ATOM 1879 C CA . SER B 1 53 ? 19.438 22.172 -7.281 1 97.81 53 SER B CA 1
ATOM 1880 C C . SER B 1 53 ? 18.422 21.031 -7.363 1 97.81 53 SER B C 1
ATOM 1882 O O . SER B 1 53 ? 18.234 20.422 -8.422 1 97.81 53 SER B O 1
ATOM 1884 N N . VAL B 1 54 ? 17.75 20.75 -6.297 1 97.69 54 VAL B N 1
ATOM 1885 C CA . VAL B 1 54 ? 16.719 19.719 -6.234 1 97.69 54 VAL B CA 1
ATOM 1886 C C . VAL B 1 54 ? 15.477 20.172 -6.988 1 97.69 54 VAL B C 1
ATOM 1888 O O . VAL B 1 54 ? 14.914 19.406 -7.785 1 97.69 54 VAL B O 1
ATOM 1891 N N . LEU B 1 55 ? 15.078 21.406 -6.77 1 98.19 55 LEU B N 1
ATOM 1892 C CA . LEU B 1 55 ? 13.883 21.953 -7.402 1 98.19 55 LEU B CA 1
ATOM 1893 C C . LEU B 1 55 ? 14.07 22.078 -8.914 1 98.19 55 LEU B C 1
ATOM 1895 O O . LEU B 1 55 ? 13.156 21.797 -9.688 1 98.19 55 LEU B O 1
ATOM 1899 N N . ASP B 1 56 ? 15.273 22.391 -9.312 1 96.56 56 ASP B N 1
ATOM 1900 C CA . ASP B 1 56 ? 15.594 22.578 -10.719 1 96.56 56 ASP B CA 1
ATOM 1901 C C . ASP B 1 56 ? 15.602 21.25 -11.469 1 96.56 56 ASP B C 1
ATOM 1903 O O . ASP B 1 56 ? 15.508 21.219 -12.695 1 96.56 56 ASP B O 1
ATOM 1907 N N . ALA B 1 57 ? 15.734 20.219 -10.758 1 97.12 57 ALA B N 1
ATOM 1908 C CA . ALA B 1 57 ? 15.828 18.891 -11.367 1 97.12 57 ALA B CA 1
ATOM 1909 C C . ALA B 1 57 ? 14.438 18.312 -11.625 1 97.12 57 ALA B C 1
ATOM 1911 O O . ALA B 1 57 ? 14.312 17.25 -12.25 1 97.12 57 ALA B O 1
ATOM 1912 N N . MET B 1 58 ? 13.391 18.969 -11.156 1 98.12 58 MET B N 1
ATOM 1913 C CA . MET B 1 58 ? 12.031 18.484 -11.391 1 98.12 58 MET B CA 1
ATOM 1914 C C . MET B 1 58 ? 11.727 18.422 -12.883 1 98.12 58 MET B C 1
ATOM 1916 O O . MET B 1 58 ? 12.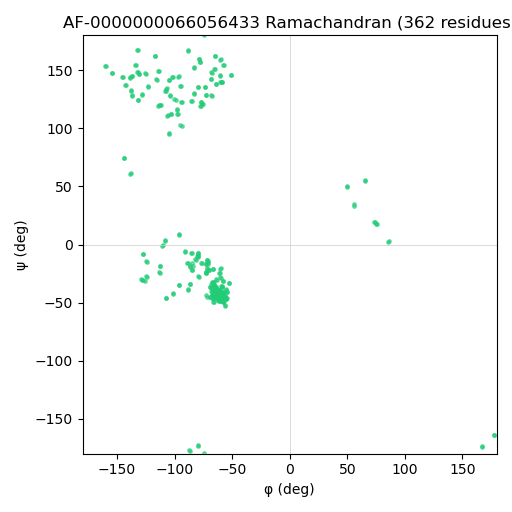148 19.297 -13.648 1 98.12 58 MET B O 1
ATOM 1920 N N . ASP B 1 59 ? 11 17.469 -13.188 1 97.94 59 ASP B N 1
ATOM 1921 C CA . ASP B 1 59 ? 10.547 17.438 -14.578 1 97.94 59 ASP B CA 1
ATOM 1922 C C . ASP B 1 59 ? 9.469 18.484 -14.836 1 97.94 59 ASP B C 1
ATOM 1924 O O . ASP B 1 59 ? 9.086 19.219 -13.93 1 97.94 59 ASP B O 1
ATOM 1928 N N . GLU B 1 60 ? 8.992 18.547 -16.016 1 97.88 60 GLU B N 1
ATOM 1929 C CA . GLU B 1 60 ? 8.078 19.594 -16.438 1 97.88 60 GLU B CA 1
ATOM 1930 C C . GLU B 1 60 ? 6.742 19.5 -15.695 1 97.88 60 GLU B C 1
ATOM 1932 O O . GLU B 1 60 ? 6.184 20.5 -15.266 1 97.88 60 GLU B O 1
ATOM 1937 N N . TRP B 1 61 ? 6.254 18.359 -15.57 1 97.5 61 TRP B N 1
ATOM 1938 C CA . TRP B 1 61 ? 4.965 18.188 -14.906 1 97.5 61 TRP B CA 1
ATOM 1939 C C . TRP B 1 61 ? 5.012 18.703 -13.477 1 97.5 61 TRP B C 1
ATOM 1941 O O . TRP B 1 61 ? 4.145 19.484 -13.062 1 97.5 61 TRP B O 1
ATOM 1951 N N . ASN B 1 62 ? 6.059 18.281 -12.781 1 97.81 62 ASN B N 1
ATOM 1952 C CA . ASN B 1 62 ? 6.191 18.688 -11.391 1 97.81 62 ASN B CA 1
ATOM 1953 C C . ASN B 1 62 ? 6.422 20.188 -11.273 1 97.81 62 ASN B C 1
ATOM 1955 O O . ASN B 1 62 ? 5.871 20.844 -10.375 1 97.81 62 ASN B O 1
ATOM 1959 N N . ARG B 1 63 ? 7.211 20.719 -12.086 1 97.81 63 ARG B N 1
ATOM 1960 C CA . ARG B 1 63 ? 7.469 22.156 -12.086 1 97.81 63 ARG B CA 1
ATOM 1961 C C . ARG B 1 63 ? 6.18 22.953 -12.281 1 97.81 63 ARG B C 1
ATOM 1963 O O . ARG B 1 63 ? 5.918 23.906 -11.562 1 97.81 63 ARG B O 1
ATOM 1970 N N . ASN B 1 64 ? 5.418 22.5 -13.234 1 97.88 64 ASN B N 1
ATOM 1971 C CA . ASN B 1 64 ? 4.164 23.188 -13.523 1 97.88 64 ASN B CA 1
ATOM 1972 C C . ASN B 1 64 ? 3.164 23.031 -12.383 1 97.88 64 ASN B C 1
ATOM 1974 O O . ASN B 1 64 ? 2.549 24.016 -11.961 1 97.88 64 ASN B O 1
ATOM 1978 N N . THR B 1 65 ? 3.037 21.875 -11.844 1 97.56 65 THR B N 1
ATOM 1979 C CA . THR B 1 65 ? 2.059 21.562 -10.805 1 97.56 65 THR B CA 1
ATOM 1980 C C . THR B 1 65 ? 2.373 22.328 -9.523 1 97.56 65 THR B C 1
ATOM 1982 O O . THR B 1 65 ? 1.517 23.031 -8.992 1 97.56 65 THR B O 1
ATOM 1985 N N . HIS B 1 66 ? 3.602 22.25 -9.117 1 98.06 66 HIS B N 1
ATOM 1986 C CA . HIS B 1 66 ? 3.977 22.859 -7.844 1 98.06 66 HIS B CA 1
ATOM 1987 C C . HIS B 1 66 ? 4.172 24.375 -7.992 1 98.06 66 HIS B C 1
ATOM 1989 O O . HIS B 1 66 ? 4.016 25.125 -7.023 1 98.06 66 HIS B O 1
ATOM 1995 N N . GLY B 1 67 ? 4.539 24.781 -9.211 1 97.75 67 GLY B N 1
ATOM 1996 C CA . GLY B 1 67 ? 4.539 26.203 -9.477 1 97.75 67 GLY B CA 1
ATOM 1997 C C . GLY B 1 67 ? 3.158 26.828 -9.391 1 97.75 67 GLY B C 1
ATOM 1998 O O . GLY B 1 67 ? 2.971 27.844 -8.719 1 97.75 67 GLY B O 1
ATOM 1999 N N . LYS B 1 68 ? 2.176 26.172 -10 1 97.06 68 LYS B N 1
ATOM 2000 C CA . LYS B 1 68 ? 0.803 26.672 -10.062 1 97.06 68 LYS B CA 1
ATOM 2001 C C . LYS B 1 68 ? 0.171 26.719 -8.672 1 97.06 68 LYS B C 1
ATOM 2003 O O . LYS B 1 68 ? -0.582 27.641 -8.359 1 97.06 68 LYS B O 1
ATOM 2008 N N . SER B 1 69 ? 0.491 25.766 -7.801 1 96.88 69 SER B N 1
ATOM 2009 C CA . SER B 1 69 ? -0.102 25.688 -6.469 1 96.88 69 SER B CA 1
ATOM 2010 C C . SER B 1 69 ? 0.596 26.641 -5.5 1 96.88 69 SER B C 1
ATOM 2012 O O . SER B 1 69 ? 0.108 26.859 -4.391 1 96.88 69 SER B O 1
ATOM 2014 N N . GLY B 1 70 ? 1.785 27.156 -5.949 1 98.19 70 GLY B N 1
ATOM 2015 C CA . GLY B 1 70 ? 2.57 28.031 -5.082 1 98.19 70 GLY B CA 1
ATOM 2016 C C . GLY B 1 70 ? 3.494 27.266 -4.156 1 98.19 70 GLY B C 1
ATOM 2017 O O . GLY B 1 70 ? 4.215 27.859 -3.355 1 98.19 70 GLY B O 1
ATOM 2018 N N . LEU B 1 71 ? 3.514 25.969 -4.281 1 98.56 71 LEU B N 1
ATOM 2019 C CA . LEU B 1 71 ? 4.305 25.156 -3.373 1 98.56 71 LEU B CA 1
ATOM 2020 C C . LEU B 1 71 ? 5.797 25.391 -3.576 1 98.56 71 LEU B C 1
ATOM 2022 O O . LEU B 1 71 ? 6.562 25.406 -2.613 1 98.56 71 LEU B O 1
ATOM 2026 N N . THR B 1 72 ? 6.238 25.578 -4.812 1 98.44 72 THR B N 1
ATOM 2027 C CA . THR B 1 72 ? 7.648 25.828 -5.086 1 98.44 72 THR B CA 1
ATOM 2028 C C . THR B 1 72 ? 8.148 27.031 -4.285 1 98.44 72 THR B C 1
ATOM 2030 O O . THR B 1 72 ? 9.188 26.969 -3.637 1 98.44 72 THR B O 1
ATOM 2033 N N . ASP B 1 73 ? 7.383 28.094 -4.285 1 98.56 73 ASP B N 1
ATOM 2034 C CA . ASP B 1 73 ? 7.766 29.297 -3.555 1 98.56 73 ASP B CA 1
ATOM 2035 C C . ASP B 1 73 ? 7.773 29.047 -2.049 1 98.56 73 ASP B C 1
ATOM 2037 O O . ASP B 1 73 ? 8.664 29.531 -1.339 1 98.56 73 ASP B O 1
ATOM 2041 N N . ARG B 1 74 ? 6.805 28.297 -1.583 1 98.75 74 ARG B N 1
ATOM 2042 C CA . ARG B 1 74 ? 6.742 27.984 -0.159 1 98.75 74 ARG B CA 1
ATOM 2043 C C . ARG B 1 74 ? 7.949 27.156 0.269 1 98.75 74 ARG B C 1
ATOM 2045 O O . ARG B 1 74 ? 8.484 27.344 1.364 1 98.75 74 ARG B O 1
ATOM 2052 N N . VAL B 1 75 ? 8.375 26.234 -0.579 1 98.88 75 VAL B N 1
ATOM 2053 C CA . VAL B 1 75 ? 9.523 25.391 -0.299 1 98.88 75 VAL B CA 1
ATOM 2054 C C . VAL B 1 75 ? 10.789 26.25 -0.208 1 98.88 75 VAL B C 1
ATOM 2056 O O . VAL B 1 75 ? 11.594 26.078 0.708 1 98.88 75 VAL B O 1
ATOM 2059 N N . LYS B 1 76 ? 10.906 27.188 -1.113 1 98.5 76 LYS B N 1
ATOM 2060 C CA . LYS B 1 76 ? 12.07 28.062 -1.148 1 98.5 76 LYS B CA 1
ATOM 2061 C C . LYS B 1 76 ? 12.117 28.969 0.077 1 98.5 76 LYS B C 1
ATOM 2063 O O . LYS B 1 76 ? 13.195 29.266 0.599 1 98.5 76 LYS B O 1
ATOM 2068 N N . ALA B 1 77 ? 10.984 29.328 0.529 1 98.56 77 ALA B N 1
ATOM 2069 C CA . ALA B 1 77 ? 10.891 30.281 1.638 1 98.56 77 ALA B CA 1
ATOM 2070 C C . ALA B 1 77 ? 10.969 29.562 2.98 1 98.56 77 ALA B C 1
ATOM 2072 O O . ALA B 1 77 ? 11.188 30.188 4.02 1 98.56 77 ALA B O 1
ATOM 2073 N N . SER B 1 78 ? 10.711 28.281 2.963 1 98.75 78 SER B N 1
ATOM 2074 C CA . SER B 1 78 ? 10.641 27.5 4.199 1 98.75 78 SER B CA 1
ATOM 2075 C C . SER B 1 78 ? 12.016 27.391 4.859 1 98.75 78 SER B C 1
ATOM 2077 O O . SER B 1 78 ? 13.031 27.266 4.172 1 98.75 78 SER B O 1
ATOM 2079 N N . LEU B 1 79 ? 12.031 27.328 6.176 1 98.31 79 LEU B N 1
ATOM 2080 C CA . LEU B 1 79 ? 13.25 27.094 6.945 1 98.31 79 LEU B CA 1
ATOM 2081 C C . LEU B 1 79 ? 13.25 25.703 7.559 1 98.31 79 LEU B C 1
ATOM 2083 O O . LEU B 1 79 ? 14.156 25.359 8.312 1 98.31 79 LEU B O 1
ATOM 2087 N N . ILE B 1 80 ? 12.25 24.938 7.262 1 98.75 80 ILE B N 1
ATOM 2088 C CA . ILE B 1 80 ? 12.055 23.625 7.871 1 98.75 80 ILE B CA 1
ATOM 2089 C C . ILE B 1 80 ? 12.578 22.547 6.941 1 98.75 80 ILE B C 1
ATOM 2091 O O . ILE B 1 80 ? 12.07 22.375 5.828 1 98.75 80 ILE B O 1
ATOM 2095 N N . GLY B 1 81 ? 13.609 21.812 7.363 1 98.56 81 GLY B N 1
ATOM 2096 C CA . GLY B 1 81 ? 14.102 20.672 6.613 1 98.56 81 GLY B CA 1
ATOM 2097 C C . GLY B 1 81 ? 13.375 19.391 6.945 1 98.56 81 GLY B C 1
ATOM 2098 O O . GLY B 1 81 ? 12.422 19.391 7.723 1 98.56 81 GLY B O 1
ATOM 2099 N N . GLU B 1 82 ? 13.781 18.297 6.363 1 98.38 82 GLU B N 1
ATOM 2100 C CA . GLU B 1 82 ? 13.125 17.016 6.527 1 98.38 82 GLU B CA 1
ATOM 2101 C C . GLU B 1 82 ? 13.164 16.547 7.984 1 98.38 82 GLU B C 1
ATOM 2103 O O . GLU B 1 82 ? 12.156 16.094 8.523 1 98.38 82 GLU B O 1
ATOM 2108 N N . ALA B 1 83 ? 14.305 16.703 8.586 1 98.5 83 ALA B N 1
ATOM 2109 C CA . ALA B 1 83 ? 14.453 16.266 9.969 1 98.5 83 ALA B CA 1
ATOM 2110 C C . ALA B 1 83 ? 13.531 17.047 10.898 1 98.5 83 ALA B C 1
ATOM 2112 O O . ALA B 1 83 ? 12.898 16.469 11.789 1 98.5 83 ALA B O 1
ATOM 2113 N N . ASP B 1 84 ? 13.469 18.344 10.719 1 98.69 84 ASP B N 1
ATOM 2114 C CA . ASP B 1 84 ? 12.602 19.188 11.531 1 98.69 84 ASP B CA 1
ATOM 2115 C C . ASP B 1 84 ? 11.133 18.859 11.273 1 98.69 84 ASP B C 1
ATOM 2117 O O . ASP B 1 84 ? 10.328 18.812 12.211 1 98.69 84 ASP B O 1
ATOM 2121 N N . ALA B 1 85 ? 10.789 18.719 10.031 1 98.88 85 ALA B N 1
ATOM 2122 C CA . ALA B 1 85 ? 9.422 18.344 9.688 1 98.88 85 ALA B CA 1
ATOM 2123 C C . ALA B 1 85 ? 9.031 17.031 10.367 1 98.88 85 ALA B C 1
ATOM 2125 O O . ALA B 1 85 ? 7.941 16.922 10.938 1 98.88 85 ALA B O 1
ATOM 2126 N N . GLU B 1 86 ? 9.922 16.062 10.305 1 98.88 86 GLU B N 1
ATOM 2127 C CA . GLU B 1 86 ? 9.68 14.766 10.945 1 98.88 86 GLU B CA 1
ATOM 2128 C C . GLU B 1 86 ? 9.422 14.938 12.445 1 98.88 86 GLU B C 1
ATOM 2130 O O . GLU B 1 86 ? 8.477 14.352 12.977 1 98.88 86 GLU B O 1
ATOM 2135 N N . ALA B 1 87 ? 10.273 15.688 13.078 1 98.81 87 ALA B N 1
ATOM 2136 C CA . ALA B 1 87 ? 10.164 15.898 14.523 1 98.81 87 ALA B CA 1
ATOM 2137 C C . ALA B 1 87 ? 8.836 16.562 14.883 1 98.81 87 ALA B C 1
ATOM 2139 O O . ALA B 1 87 ? 8.188 16.172 15.859 1 98.81 87 ALA B O 1
ATOM 2140 N N . GLN B 1 88 ? 8.438 17.547 14.141 1 98.81 88 GLN B N 1
ATOM 2141 C CA . GLN B 1 88 ? 7.184 18.25 14.391 1 98.81 88 GLN B CA 1
ATOM 2142 C C . GLN B 1 88 ? 5.984 17.312 14.219 1 98.81 88 GLN B C 1
ATOM 2144 O O . GLN B 1 88 ? 5.066 17.312 15.047 1 98.81 88 GLN B O 1
ATOM 2149 N N . MET B 1 89 ? 6.012 16.547 13.172 1 98.88 89 MET B N 1
ATOM 2150 C CA . MET B 1 89 ? 4.906 15.633 12.914 1 98.88 89 MET B CA 1
ATOM 2151 C C . MET B 1 89 ? 4.832 14.555 13.992 1 98.88 89 MET B C 1
ATOM 2153 O O . MET B 1 89 ? 3.744 14.164 14.422 1 98.88 89 MET B O 1
ATOM 2157 N N . LEU B 1 90 ? 5.996 14.062 14.398 1 98.69 90 LEU B N 1
ATOM 2158 C CA . LEU B 1 90 ? 6.035 13.055 15.453 1 98.69 90 LEU B CA 1
ATOM 2159 C C . LEU B 1 90 ? 5.469 13.602 16.75 1 98.69 90 LEU B C 1
ATOM 2161 O O . LEU B 1 90 ? 4.723 12.906 17.453 1 98.69 90 LEU B O 1
ATOM 2165 N N . ALA B 1 91 ? 5.828 14.812 17.094 1 98.62 91 ALA B N 1
ATOM 2166 C CA . ALA B 1 91 ? 5.309 15.461 18.297 1 98.62 91 ALA B CA 1
ATOM 2167 C C . ALA B 1 91 ? 3.787 15.57 18.25 1 98.62 91 ALA B C 1
ATOM 2169 O O . ALA B 1 91 ? 3.111 15.359 19.25 1 98.62 91 ALA B O 1
ATOM 2170 N N . PHE B 1 92 ? 3.316 15.914 17.109 1 98.75 92 PHE B N 1
ATOM 2171 C CA . PHE B 1 92 ? 1.874 15.992 16.906 1 98.75 92 PHE B CA 1
ATOM 2172 C C . PHE B 1 92 ? 1.22 14.633 17.125 1 98.75 92 PHE B C 1
ATOM 2174 O O . PHE B 1 92 ? 0.23 14.523 17.844 1 98.75 92 PHE B O 1
ATOM 2181 N N . LEU B 1 93 ? 1.758 13.57 16.516 1 98.69 93 LEU B N 1
ATOM 2182 C CA . LEU B 1 93 ? 1.181 12.234 16.609 1 98.69 93 LEU B CA 1
ATOM 2183 C C . LEU B 1 93 ? 1.19 11.734 18.047 1 98.69 93 LEU B C 1
ATOM 2185 O O . LEU B 1 93 ? 0.247 11.07 18.5 1 98.69 93 LEU B O 1
ATOM 2189 N N . GLN B 1 94 ? 2.201 12.023 18.734 1 98.12 94 GLN B N 1
ATOM 2190 C CA . GLN B 1 94 ? 2.385 11.555 20.109 1 98.12 94 GLN B CA 1
ATOM 2191 C C . GLN B 1 94 ? 1.264 12.047 21.016 1 98.12 94 GLN B C 1
ATOM 2193 O O . GLN B 1 94 ? 0.982 11.445 22.047 1 98.12 94 GLN B O 1
ATOM 2198 N N . GLN B 1 95 ? 0.584 13.055 20.656 1 98.31 95 GLN B N 1
ATOM 2199 C CA . GLN B 1 95 ? -0.499 13.617 21.453 1 98.31 95 GLN B CA 1
ATOM 2200 C C . GLN B 1 95 ? -1.812 12.883 21.188 1 98.31 95 GLN B C 1
ATOM 2202 O O . GLN B 1 95 ? -2.744 12.969 22 1 98.31 95 GLN B O 1
ATOM 2207 N N . HIS B 1 96 ? -1.817 12.148 20.094 1 98.38 96 HIS B N 1
ATOM 2208 C CA . HIS B 1 96 ? -3.152 11.75 19.672 1 98.38 96 HIS B CA 1
ATOM 2209 C C . HIS B 1 96 ? -3.24 10.242 19.469 1 98.38 96 HIS B C 1
ATOM 2211 O O . HIS B 1 96 ? -4.32 9.656 19.578 1 98.38 96 HIS B O 1
ATOM 2217 N N . VAL B 1 97 ? -2.109 9.664 19.078 1 98.62 97 VAL B N 1
ATOM 2218 C CA . VAL B 1 97 ? -2.145 8.266 18.672 1 98.62 97 VAL B CA 1
ATOM 2219 C C . VAL B 1 97 ? -0.948 7.523 19.25 1 98.62 97 VAL B C 1
ATOM 2221 O O . VAL B 1 97 ? 0.195 7.961 19.109 1 98.62 97 VAL B O 1
ATOM 2224 N N . PRO B 1 98 ? -1.18 6.367 19.938 1 98.56 98 PRO B N 1
ATOM 2225 C CA . PRO B 1 98 ? -0.029 5.578 20.391 1 98.56 98 PRO B CA 1
ATOM 2226 C C . PRO B 1 98 ? 0.772 4.996 19.219 1 98.56 98 PRO B C 1
ATOM 2228 O O . PRO B 1 98 ? 0.212 4.723 18.156 1 98.56 98 PRO B O 1
ATOM 2231 N N . ALA B 1 99 ? 2.051 4.805 19.453 1 98.44 99 ALA B N 1
ATOM 2232 C CA . ALA B 1 99 ? 2.943 4.273 18.438 1 98.44 99 ALA B CA 1
ATOM 2233 C C . ALA B 1 99 ? 2.482 2.896 17.969 1 98.44 99 ALA B C 1
ATOM 2235 O O . ALA B 1 99 ? 1.965 2.105 18.75 1 98.44 99 ALA B O 1
ATOM 2236 N N . HIS B 1 100 ? 2.572 2.621 16.688 1 98.25 100 HIS B N 1
ATOM 2237 C CA . HIS B 1 100 ? 2.438 1.313 16.062 1 98.25 100 HIS B CA 1
ATOM 2238 C C . HIS B 1 100 ? 0.985 0.849 16.047 1 98.25 100 HIS B C 1
ATOM 2240 O O . HIS B 1 100 ? 0.711 -0.346 15.922 1 98.25 100 HIS B O 1
ATOM 2246 N N . THR B 1 101 ? 0.097 1.754 16.203 1 98.38 101 THR B N 1
ATOM 2247 C CA . THR B 1 101 ? -1.291 1.316 16.297 1 98.38 101 THR B CA 1
ATOM 2248 C C . THR B 1 101 ? -2.062 1.671 15.031 1 98.38 101 THR B C 1
ATOM 2250 O O . THR B 1 101 ? -2.762 0.827 14.469 1 98.38 101 THR B O 1
ATOM 2253 N N . SER B 1 102 ? -1.929 2.84 14.555 1 98.81 102 SER B N 1
ATOM 2254 C CA . SER B 1 102 ? -2.664 3.254 13.359 1 98.81 102 SER B CA 1
ATOM 2255 C C . SER B 1 102 ? -1.956 2.799 12.086 1 98.81 102 SER B C 1
ATOM 2257 O O . SER B 1 102 ? -0.743 2.969 11.953 1 98.81 102 SER B O 1
ATOM 2259 N N . PRO B 1 103 ? -2.719 2.146 11.172 1 98.81 103 PRO B N 1
ATOM 2260 C CA . PRO B 1 103 ? -2.156 2.078 9.82 1 98.81 103 PRO B CA 1
ATOM 2261 C C . PRO B 1 103 ? -1.92 3.459 9.211 1 98.81 103 PRO B C 1
ATOM 2263 O O . PRO B 1 103 ? -2.426 4.461 9.719 1 98.81 103 PRO B O 1
ATOM 2266 N N . MET B 1 104 ? -1.052 3.541 8.211 1 98.88 104 MET B N 1
ATOM 2267 C CA . MET B 1 104 ? -0.942 4.758 7.414 1 98.88 104 MET B CA 1
ATOM 2268 C C . MET B 1 104 ? -2.082 4.848 6.406 1 98.88 104 MET B C 1
ATOM 2270 O O . MET B 1 104 ? -2.25 3.959 5.57 1 98.88 104 MET B O 1
ATOM 2274 N N . CYS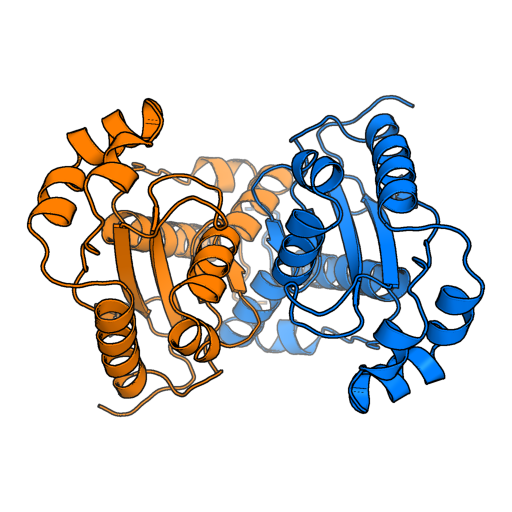 B 1 105 ? -2.877 5.859 6.488 1 98.94 105 CYS B N 1
ATOM 2275 C CA . CYS B 1 105 ? -4.086 5.977 5.68 1 98.94 105 CYS B CA 1
ATOM 2276 C C . CYS B 1 105 ? -3.893 6.992 4.559 1 98.94 105 CYS B C 1
ATOM 2278 O O . CYS B 1 105 ? -3.266 8.031 4.758 1 98.94 105 CYS B O 1
ATOM 2280 N N . GLY B 1 106 ? -4.418 6.73 3.395 1 98.75 106 GLY B N 1
ATOM 2281 C CA . GLY B 1 106 ? -4.387 7.637 2.256 1 98.75 106 GLY B CA 1
ATOM 2282 C C . GLY B 1 106 ? -4.789 6.969 0.955 1 98.75 106 GLY B C 1
ATOM 2283 O O . GLY B 1 106 ? -5.316 5.859 0.958 1 98.75 106 GLY B O 1
ATOM 2284 N N . ASN B 1 107 ? -4.66 7.684 -0.145 1 98.12 107 ASN B N 1
ATOM 2285 C CA . ASN B 1 107 ? -4.84 7.168 -1.497 1 98.12 107 ASN B CA 1
ATOM 2286 C C . ASN B 1 107 ? -3.5 6.867 -2.164 1 98.12 107 ASN B C 1
ATOM 2288 O O . ASN B 1 107 ? -2.637 7.742 -2.256 1 98.12 107 ASN B O 1
ATOM 2292 N N . SER B 1 108 ? -3.363 5.547 -2.654 1 97.69 108 SER B N 1
ATOM 2293 C CA . SER B 1 108 ? -2.088 5.125 -3.227 1 97.69 108 SER B CA 1
ATOM 2294 C C . SER B 1 108 ? -0.925 5.477 -2.305 1 97.69 108 SER B C 1
ATOM 2296 O O . SER B 1 108 ? 0.054 6.09 -2.736 1 97.69 108 SER B O 1
ATOM 2298 N N . ILE B 1 109 ? -1.077 5.094 -1.042 1 98.38 109 ILE B N 1
ATOM 2299 C CA . ILE B 1 109 ? -0.297 5.609 0.078 1 98.38 109 ILE B CA 1
ATOM 2300 C C . ILE B 1 109 ? 1.061 4.91 0.124 1 98.38 109 ILE B C 1
ATOM 2302 O O . ILE B 1 109 ? 1.969 5.352 0.832 1 98.38 109 ILE B O 1
ATOM 2306 N N . CYS B 1 110 ? 1.203 3.879 -0.665 1 97.94 110 CYS B N 1
ATOM 2307 C CA . CYS B 1 110 ? 2.463 3.146 -0.725 1 97.94 110 CYS B CA 1
ATOM 2308 C C . CYS B 1 110 ? 3.609 4.066 -1.127 1 97.94 110 CYS B C 1
ATOM 2310 O O . CYS B 1 110 ? 4.699 3.994 -0.556 1 97.94 110 CYS B O 1
ATOM 2312 N N . GLN B 1 111 ? 3.354 4.934 -2.074 1 97 111 GLN B N 1
ATOM 2313 C CA . GLN B 1 111 ? 4.379 5.844 -2.568 1 97 111 GLN B CA 1
ATOM 2314 C C . GLN B 1 111 ? 4.859 6.781 -1.462 1 97 111 GLN B C 1
ATOM 2316 O O . GLN B 1 111 ? 6.062 6.969 -1.277 1 97 111 GLN B O 1
ATOM 2321 N N . ASP B 1 112 ? 3.965 7.32 -0.744 1 98.5 112 ASP B N 1
ATOM 2322 C CA . ASP B 1 112 ? 4.309 8.188 0.376 1 98.5 112 ASP B CA 1
ATOM 2323 C C . ASP B 1 112 ? 5.145 7.445 1.414 1 98.5 112 ASP B C 1
ATOM 2325 O O . ASP B 1 112 ? 6.137 7.977 1.917 1 98.5 112 ASP B O 1
ATOM 2329 N N . ARG B 1 113 ? 4.719 6.23 1.684 1 98.31 113 ARG B N 1
ATOM 2330 C CA . ARG B 1 113 ? 5.43 5.469 2.705 1 98.31 113 ARG B CA 1
ATOM 2331 C C . ARG B 1 113 ? 6.855 5.16 2.262 1 98.31 113 ARG B C 1
ATOM 2333 O O . ARG B 1 113 ? 7.777 5.133 3.084 1 98.31 113 ARG B O 1
ATOM 2340 N N . ARG B 1 114 ? 7.055 4.926 0.992 1 96.88 114 ARG B N 1
ATOM 2341 C CA . ARG B 1 114 ? 8.391 4.68 0.466 1 96.88 114 ARG B CA 1
ATOM 2342 C C . ARG B 1 114 ? 9.297 5.887 0.69 1 96.88 114 ARG B C 1
ATOM 2344 O O . ARG B 1 114 ? 10.453 5.738 1.088 1 96.88 114 ARG B O 1
ATOM 2351 N N . PHE B 1 115 ? 8.766 7.105 0.429 1 98.25 115 PHE B N 1
ATOM 2352 C CA . PHE B 1 115 ? 9.539 8.32 0.663 1 98.25 115 PHE B CA 1
ATOM 2353 C C . PHE B 1 115 ? 9.797 8.516 2.152 1 98.25 115 PHE B C 1
ATOM 2355 O O . PHE B 1 115 ? 10.906 8.867 2.553 1 98.25 115 PHE B O 1
ATOM 2362 N N . MET B 1 116 ? 8.781 8.258 2.912 1 98.5 116 MET B N 1
ATOM 2363 C CA . MET B 1 116 ? 8.891 8.469 4.352 1 98.5 116 MET B CA 1
ATOM 2364 C C . MET B 1 116 ? 9.945 7.547 4.957 1 98.5 116 MET B C 1
ATOM 2366 O O . MET B 1 116 ? 10.711 7.957 5.828 1 98.5 116 MET B O 1
ATOM 2370 N N . ALA B 1 117 ? 9.969 6.332 4.531 1 97.12 117 ALA B N 1
ATOM 2371 C CA . ALA B 1 117 ? 10.938 5.359 5.047 1 97.12 117 ALA B CA 1
ATOM 2372 C C . ALA B 1 117 ? 12.367 5.844 4.836 1 97.12 117 ALA B C 1
ATOM 2374 O O . ALA B 1 117 ? 13.242 5.574 5.656 1 97.12 117 ALA B O 1
ATOM 2375 N N . ARG B 1 118 ? 12.57 6.562 3.812 1 96.19 118 ARG B N 1
ATOM 2376 C CA . ARG B 1 118 ? 13.922 7.016 3.479 1 96.19 118 ARG B CA 1
ATOM 2377 C C . ARG B 1 118 ? 14.242 8.336 4.172 1 96.19 118 ARG B C 1
ATOM 2379 O O . ARG B 1 118 ? 15.344 8.516 4.688 1 96.19 118 ARG B O 1
ATOM 2386 N N . TYR B 1 119 ? 13.289 9.266 4.273 1 98.25 119 TYR B N 1
ATOM 2387 C CA . TYR B 1 119 ? 13.641 10.641 4.617 1 98.25 119 TYR B CA 1
ATOM 2388 C C . TYR B 1 119 ? 13.094 11.016 5.988 1 98.25 119 TYR B C 1
ATOM 2390 O O . TYR B 1 119 ? 13.516 12.016 6.578 1 98.25 119 TYR B O 1
ATOM 2398 N N . MET B 1 120 ? 12.141 10.25 6.441 1 98.62 120 MET B N 1
ATOM 2399 C CA . MET B 1 120 ? 11.547 10.453 7.758 1 98.62 120 MET B CA 1
ATOM 2400 C C . MET B 1 120 ? 11.328 9.117 8.461 1 98.62 120 MET B C 1
ATOM 2402 O O . MET B 1 120 ? 10.203 8.789 8.844 1 98.62 120 MET B O 1
ATOM 2406 N N . PRO B 1 121 ? 12.398 8.367 8.719 1 98.06 121 PRO B N 1
ATOM 2407 C CA . PRO B 1 121 ? 12.273 6.977 9.164 1 98.06 121 PRO B CA 1
ATOM 2408 C C . PRO B 1 121 ? 11.656 6.859 10.555 1 98.06 121 PRO B C 1
ATOM 2410 O O . PRO B 1 121 ? 10.984 5.875 10.859 1 98.06 121 PRO B O 1
ATOM 2413 N N . HIS B 1 122 ? 11.867 7.809 11.461 1 98.5 122 HIS B N 1
ATOM 2414 C CA . HIS B 1 122 ? 11.273 7.746 12.797 1 98.5 122 HIS B CA 1
ATOM 2415 C C . HIS B 1 122 ? 9.766 7.953 12.742 1 98.5 122 HIS B C 1
ATOM 2417 O O . HIS B 1 122 ? 9.023 7.352 13.516 1 98.5 122 HIS B O 1
ATOM 2423 N N . LEU B 1 123 ? 9.391 8.805 11.859 1 98.81 123 LEU B N 1
ATOM 2424 C CA . LEU B 1 123 ? 7.965 9.008 11.641 1 98.81 123 LEU B CA 1
ATOM 2425 C C . LEU B 1 123 ? 7.324 7.758 11.047 1 98.81 123 LEU B C 1
ATOM 2427 O O . LEU B 1 123 ? 6.242 7.348 11.469 1 98.81 123 LEU B O 1
ATOM 2431 N N . GLU B 1 124 ? 7.98 7.211 10.031 1 98.5 124 GLU B N 1
ATOM 2432 C CA . GLU B 1 124 ? 7.48 5.988 9.414 1 98.5 124 GLU B CA 1
ATOM 2433 C C . GLU B 1 124 ? 7.301 4.883 10.453 1 98.5 124 GLU B C 1
ATOM 2435 O O . GLU B 1 124 ? 6.301 4.16 10.43 1 98.5 124 GLU B O 1
ATOM 2440 N N . ALA B 1 125 ? 8.203 4.793 11.383 1 98 125 ALA B N 1
ATOM 2441 C CA . ALA B 1 125 ? 8.227 3.727 12.383 1 98 125 ALA B CA 1
ATOM 2442 C C . ALA B 1 125 ? 7.09 3.896 13.391 1 98 125 ALA B C 1
ATOM 2444 O O . ALA B 1 125 ? 6.793 2.98 14.156 1 98 125 ALA B O 1
ATOM 2445 N N . TRP B 1 126 ? 6.461 5.07 13.43 1 98.69 126 TRP B N 1
ATOM 2446 C CA . TRP B 1 126 ? 5.367 5.312 14.367 1 98.69 126 TRP B CA 1
ATOM 2447 C C . TRP B 1 126 ? 4.109 4.566 13.945 1 98.69 126 TRP B C 1
ATOM 2449 O O . TRP B 1 126 ? 3.258 4.242 14.773 1 98.69 126 TRP B O 1
ATOM 2459 N N . PHE B 1 127 ? 4.008 4.277 12.734 1 98.69 127 PHE B N 1
ATOM 2460 C CA . PHE B 1 127 ? 2.82 3.66 12.156 1 98.69 127 PHE B CA 1
ATOM 2461 C C . PHE B 1 127 ? 2.848 2.15 12.352 1 98.69 127 PHE B C 1
ATOM 2463 O O . PHE B 1 127 ? 3.92 1.554 12.477 1 98.69 127 PHE B O 1
ATOM 2470 N N . HIS B 1 128 ? 1.604 1.562 12.398 1 98.31 128 HIS B N 1
ATOM 2471 C CA . HIS B 1 128 ? 1.48 0.133 12.133 1 98.31 128 HIS B CA 1
ATOM 2472 C C . HIS B 1 128 ? 2.029 -0.222 10.758 1 98.31 128 HIS B C 1
ATOM 2474 O O . HIS B 1 128 ? 2.072 0.627 9.859 1 98.31 128 HIS B O 1
ATOM 2480 N N . TYR B 1 129 ? 2.473 -1.451 10.547 1 97.06 129 TYR B N 1
ATOM 2481 C CA . TYR B 1 129 ? 3.113 -1.826 9.289 1 97.06 129 TYR B CA 1
ATOM 2482 C C . TYR B 1 129 ? 2.102 -1.862 8.148 1 97.06 129 TYR B C 1
ATOM 2484 O O . TYR B 1 129 ? 2.475 -1.778 6.98 1 97.06 129 TYR B O 1
ATOM 2492 N N . ARG B 1 130 ? 0.801 -2.016 8.492 1 98.25 130 ARG B N 1
ATOM 2493 C CA . ARG B 1 130 ? -0.242 -2.049 7.477 1 98.25 130 ARG B CA 1
ATOM 2494 C C . ARG B 1 130 ? -0.577 -0.642 6.988 1 98.25 130 ARG B C 1
ATOM 2496 O O . ARG B 1 130 ? -0.239 0.344 7.648 1 98.25 130 ARG B O 1
ATOM 2503 N N . ASN B 1 131 ? -1.179 -0.597 5.805 1 98.69 131 ASN B N 1
ATOM 2504 C CA . ASN B 1 131 ? -1.777 0.619 5.266 1 98.69 131 ASN B CA 1
ATOM 2505 C C . ASN B 1 131 ? -3.293 0.492 5.145 1 98.69 131 ASN B C 1
ATOM 2507 O O . ASN B 1 131 ? -3.824 -0.618 5.074 1 98.69 131 ASN B O 1
ATOM 2511 N N . LEU B 1 132 ? -3.941 1.545 5.281 1 98.88 132 LEU B N 1
ATOM 2512 C CA . LEU B 1 132 ? -5.316 1.715 4.816 1 98.88 132 LEU B CA 1
ATOM 2513 C C . LEU B 1 132 ? -5.359 2.574 3.557 1 98.88 132 LEU B C 1
ATOM 2515 O O . LEU B 1 132 ? -5.395 3.805 3.641 1 98.88 132 LEU B O 1
ATOM 2519 N N . ASP B 1 133 ? -5.387 1.879 2.436 1 98.88 133 ASP B N 1
ATOM 2520 C CA . ASP B 1 133 ? -5.277 2.516 1.126 1 98.88 133 ASP B CA 1
ATOM 2521 C C . ASP B 1 133 ? -6.641 2.596 0.439 1 98.88 133 ASP B C 1
ATOM 2523 O O . ASP B 1 133 ? -7.137 1.597 -0.082 1 98.88 133 ASP B O 1
ATOM 2527 N N . VAL B 1 134 ? -7.16 3.77 0.28 1 98.88 134 VAL B N 1
ATOM 2528 C CA . VAL B 1 134 ? -8.492 4 -0.275 1 98.88 134 VAL B CA 1
ATOM 2529 C C . VAL B 1 134 ? -8.539 3.514 -1.723 1 98.88 134 VAL B C 1
ATOM 2531 O O . VAL B 1 134 ? -9.57 3.023 -2.186 1 98.88 134 VAL B O 1
ATOM 2534 N N . SER B 1 135 ? -7.414 3.559 -2.418 1 98.56 135 SER B N 1
ATOM 2535 C CA . SER B 1 135 ? -7.359 3.125 -3.811 1 98.56 135 SER B CA 1
ATOM 2536 C C . SER B 1 135 ? -7.727 1.651 -3.945 1 98.56 135 SER B C 1
ATOM 2538 O O . SER B 1 135 ? -8.133 1.202 -5.02 1 98.56 135 SER B O 1
ATOM 2540 N N . THR B 1 136 ? -7.547 0.857 -2.877 1 98.81 136 THR B N 1
ATOM 2541 C CA . THR B 1 136 ? -7.996 -0.53 -2.896 1 98.81 136 THR B CA 1
ATOM 2542 C C . THR B 1 136 ? -9.492 -0.609 -3.172 1 98.81 136 THR B C 1
ATOM 2544 O O . THR B 1 136 ? -9.93 -1.363 -4.043 1 98.81 136 THR B O 1
ATOM 2547 N N . LEU B 1 137 ? -10.258 0.183 -2.424 1 98.81 137 LEU B N 1
ATOM 2548 C CA . LEU B 1 137 ? -11.703 0.206 -2.625 1 98.81 137 LEU B CA 1
ATOM 2549 C C . LEU B 1 137 ? -12.055 0.742 -4.008 1 98.81 137 LEU B C 1
ATOM 2551 O O . LEU B 1 137 ? -13.016 0.286 -4.633 1 98.81 137 LEU B O 1
ATOM 2555 N N . LYS B 1 138 ? -11.305 1.705 -4.473 1 98.56 138 LYS B N 1
ATOM 2556 C CA . LYS B 1 138 ? -11.492 2.238 -5.816 1 98.56 138 LYS B CA 1
ATOM 2557 C C . LYS B 1 138 ? -11.352 1.14 -6.867 1 98.56 138 LYS B C 1
ATOM 2559 O O . LYS B 1 138 ? -12.195 1.005 -7.754 1 98.56 138 LYS B O 1
ATOM 2564 N N . GLU B 1 139 ? -10.289 0.34 -6.77 1 98.62 139 GLU B N 1
ATOM 2565 C CA . GLU B 1 139 ? -10.039 -0.746 -7.711 1 98.62 139 GLU B CA 1
ATOM 2566 C C . GLU 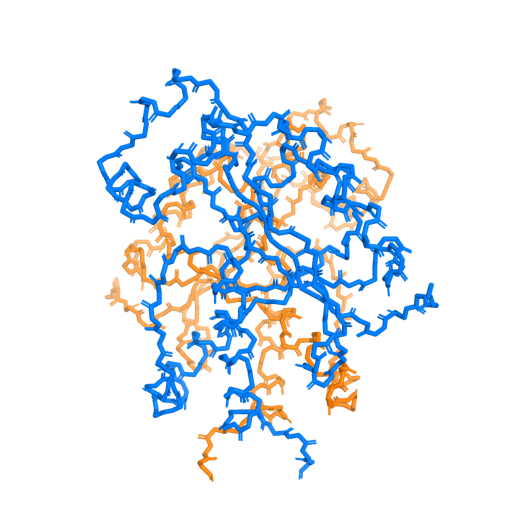B 1 139 ? -11.148 -1.794 -7.656 1 98.62 139 GLU B C 1
ATOM 2568 O O . GLU B 1 139 ? -11.562 -2.316 -8.695 1 98.62 139 GLU B O 1
ATOM 2573 N N . LEU B 1 140 ? -11.57 -2.09 -6.477 1 98.75 140 LEU B N 1
ATOM 2574 C CA . LEU B 1 140 ? -12.617 -3.094 -6.316 1 98.75 140 LEU B CA 1
ATOM 2575 C C . LEU B 1 140 ? -13.945 -2.582 -6.855 1 98.75 140 LEU B C 1
ATOM 2577 O O . LEU B 1 140 ? -14.656 -3.305 -7.555 1 98.75 140 LEU B O 1
ATOM 2581 N N . ALA B 1 141 ? -14.305 -1.34 -6.527 1 98.5 141 ALA B N 1
ATOM 2582 C CA . ALA B 1 141 ? -15.555 -0.756 -7.004 1 98.5 141 ALA B CA 1
ATOM 2583 C C . ALA B 1 141 ? -15.578 -0.684 -8.531 1 98.5 141 ALA B C 1
ATOM 2585 O O . ALA B 1 141 ? -16.609 -0.947 -9.156 1 98.5 141 ALA B O 1
ATOM 2586 N N . LYS B 1 142 ? -14.484 -0.301 -9.094 1 97.75 142 LYS B N 1
ATOM 2587 C CA . LYS B 1 142 ? -14.359 -0.247 -10.547 1 97.75 142 LYS B CA 1
ATOM 2588 C C . LYS B 1 142 ? -14.758 -1.575 -11.188 1 97.75 142 LYS B C 1
ATOM 2590 O O . LYS B 1 142 ? -15.344 -1.598 -12.266 1 97.75 142 LYS B O 1
ATOM 2595 N N . ARG B 1 143 ? -14.523 -2.664 -10.539 1 97.56 143 ARG B N 1
ATOM 2596 C CA . ARG B 1 143 ? -14.711 -3.998 -11.102 1 97.56 143 ARG B CA 1
ATOM 2597 C C . ARG B 1 143 ? -16.078 -4.57 -10.711 1 97.56 143 ARG B C 1
ATOM 2599 O O . ARG B 1 143 ? -16.719 -5.227 -11.523 1 97.56 143 ARG B O 1
ATOM 2606 N N . TRP B 1 144 ? -16.516 -4.25 -9.516 1 98.06 144 TRP B N 1
ATOM 2607 C CA . TRP B 1 144 ? -17.656 -4.984 -8.984 1 98.06 144 TRP B CA 1
ATOM 2608 C C . TRP B 1 144 ? -18.875 -4.074 -8.852 1 98.06 144 TRP B C 1
ATOM 2610 O O . TRP B 1 144 ? -20.016 -4.551 -8.789 1 98.06 144 TRP B O 1
ATOM 2620 N N . ARG B 1 145 ? -18.641 -2.814 -8.734 1 97.81 145 ARG B N 1
ATOM 2621 C CA . ARG B 1 145 ? -19.703 -1.813 -8.664 1 97.81 145 ARG B CA 1
ATOM 2622 C C . ARG B 1 145 ? -19.297 -0.534 -9.383 1 97.81 145 ARG B C 1
ATOM 2624 O O . ARG B 1 145 ? -19.141 0.516 -8.758 1 97.81 145 ARG B O 1
ATOM 2631 N N . PRO B 1 146 ? -19.312 -0.589 -10.688 1 97.06 146 PRO B N 1
ATOM 2632 C CA . PRO B 1 146 ? -18.797 0.542 -11.461 1 97.06 146 PRO B CA 1
ATOM 2633 C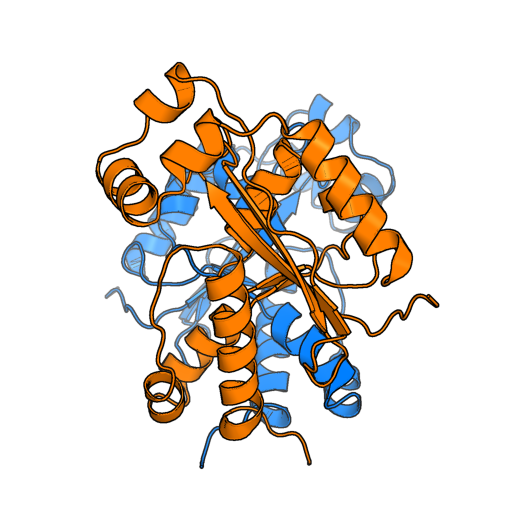 C . PRO B 1 146 ? -19.562 1.834 -11.203 1 97.06 146 PRO B C 1
ATOM 2635 O O . PRO B 1 146 ? -19 2.924 -11.289 1 97.06 146 PRO B O 1
ATOM 2638 N N . GLU B 1 147 ? -20.812 1.745 -10.852 1 97.12 147 GLU B N 1
ATOM 2639 C CA . GLU B 1 147 ? -21.594 2.941 -10.578 1 97.12 147 GLU B CA 1
ATOM 2640 C C . GLU B 1 147 ? -21.109 3.652 -9.32 1 97.12 147 GLU B C 1
ATOM 2642 O O . GLU B 1 147 ? -21.172 4.879 -9.234 1 97.12 147 GLU B O 1
ATOM 2647 N N . VAL B 1 148 ? -20.688 2.875 -8.32 1 98 148 VAL B N 1
ATOM 2648 C CA . VAL B 1 148 ? -20.125 3.441 -7.102 1 98 148 VAL B CA 1
ATOM 2649 C C . VAL B 1 148 ? -18.797 4.113 -7.418 1 98 148 VAL B C 1
ATOM 2651 O O . VAL B 1 148 ? -18.516 5.211 -6.93 1 98 148 VAL B O 1
ATOM 2654 N N . TYR B 1 149 ? -18 3.43 -8.219 1 97.88 149 TYR B N 1
ATOM 2655 C CA . TYR B 1 149 ? -16.734 3.979 -8.664 1 97.88 149 TYR B CA 1
ATOM 2656 C C . TYR B 1 149 ? -16.922 5.324 -9.359 1 97.88 149 TYR B C 1
ATOM 2658 O O . TYR B 1 149 ? -16.203 6.281 -9.078 1 97.88 149 TYR B O 1
ATOM 2666 N N . LYS B 1 150 ? -17.859 5.445 -10.195 1 97.12 150 LYS B N 1
ATOM 2667 C CA . LYS B 1 150 ? -18.125 6.641 -10.992 1 97.12 150 LYS B CA 1
ATOM 2668 C C . LYS B 1 150 ? -18.672 7.77 -10.125 1 97.12 150 LYS B C 1
ATOM 2670 O O . LYS B 1 150 ? -18.672 8.93 -10.531 1 97.12 150 LYS B O 1
ATOM 2675 N N . GLY B 1 151 ? -19.125 7.438 -8.953 1 96.94 151 GLY B N 1
ATOM 2676 C CA . GLY B 1 151 ? -19.719 8.422 -8.062 1 96.94 151 GLY B CA 1
ATOM 2677 C C . GLY B 1 151 ? -18.688 9.25 -7.32 1 96.94 151 GLY B C 1
ATOM 2678 O O . GLY B 1 151 ? -19.031 10.25 -6.688 1 96.94 151 GLY B O 1
ATOM 2679 N N . VAL B 1 152 ? -17.469 8.859 -7.41 1 96.31 152 VAL B N 1
ATOM 2680 C CA . VAL B 1 152 ? -16.406 9.594 -6.742 1 96.31 152 VAL B CA 1
ATOM 2681 C C . VAL B 1 152 ? -15.938 10.75 -7.629 1 96.31 152 VAL B C 1
ATOM 2683 O O . VAL B 1 152 ? -15.586 10.547 -8.789 1 96.31 152 VAL B O 1
ATOM 2686 N N . GLU B 1 153 ? -15.992 11.938 -7.102 1 90.25 153 GLU B N 1
ATOM 2687 C CA . GLU B 1 153 ? -15.484 13.125 -7.773 1 90.25 153 GLU B CA 1
ATOM 2688 C C . GLU B 1 153 ? -14.281 13.711 -7.031 1 90.25 153 GLU B C 1
ATOM 2690 O O . GLU B 1 153 ? -14.391 14.07 -5.855 1 90.25 153 GLU B O 1
ATOM 2695 N N . LYS B 1 154 ? -13.195 13.766 -7.727 1 90.75 154 LYS B N 1
ATOM 2696 C CA . LYS B 1 154 ? -11.992 14.352 -7.141 1 90.75 154 LYS B CA 1
ATOM 2697 C C . LYS B 1 154 ? -11.57 15.609 -7.895 1 90.75 154 LYS B C 1
ATOM 2699 O O . LYS B 1 154 ? -11.68 15.672 -9.117 1 90.75 154 LYS B O 1
ATOM 2704 N N . LYS B 1 155 ? -11.109 16.562 -7.168 1 87.81 155 LYS B N 1
ATOM 2705 C CA . LYS B 1 155 ? -10.602 17.797 -7.766 1 87.81 155 LYS B CA 1
ATOM 2706 C C . LYS B 1 155 ? -9.133 17.656 -8.141 1 87.81 155 LYS B C 1
ATOM 2708 O O . LYS B 1 155 ? -8.688 18.219 -9.141 1 87.81 155 LYS B O 1
ATOM 2713 N N . GLY B 1 156 ? -8.398 16.922 -7.383 1 86.62 156 GLY B N 1
ATOM 2714 C CA . GLY B 1 156 ? -6.996 16.656 -7.691 1 86.62 156 GLY B CA 1
ATOM 2715 C C . GLY B 1 156 ? -6.129 17.906 -7.629 1 86.62 156 GLY B C 1
ATOM 2716 O O . GLY B 1 156 ? -5.387 18.188 -8.57 1 86.62 156 GLY B O 1
ATOM 2717 N N . LYS B 1 157 ? -6.117 18.609 -6.578 1 89.31 157 LYS B N 1
ATOM 2718 C CA . LYS B 1 157 ? -5.41 19.875 -6.43 1 89.31 157 LYS B CA 1
ATOM 2719 C C . LYS B 1 157 ? -3.912 19.656 -6.246 1 89.31 157 LYS B C 1
ATOM 2721 O O . LYS B 1 157 ? -3.117 20.578 -6.398 1 89.31 157 LYS B O 1
ATOM 2726 N N . HIS B 1 158 ? -3.488 18.469 -5.926 1 92.44 158 HIS B N 1
ATOM 2727 C CA . HIS B 1 158 ? -2.094 18.125 -5.656 1 92.44 158 HIS B CA 1
ATOM 2728 C C . HIS B 1 158 ? -1.518 19.016 -4.555 1 92.44 158 HIS B C 1
ATOM 2730 O O . HIS B 1 158 ? -0.407 19.531 -4.688 1 92.44 158 HIS B O 1
ATOM 2736 N N . GLU B 1 159 ? -2.291 19.359 -3.65 1 96.06 159 GLU B N 1
ATOM 2737 C CA . GLU B 1 159 ? -1.945 19.906 -2.34 1 96.06 159 GLU B CA 1
ATOM 2738 C C . GLU B 1 159 ? -2.203 18.891 -1.233 1 96.06 159 GLU B C 1
ATOM 2740 O O . GLU B 1 159 ? -3.291 18.312 -1.152 1 96.06 159 GLU B O 1
ATOM 2745 N N . ALA B 1 160 ? -1.271 18.734 -0.404 1 97.94 160 ALA B N 1
ATOM 2746 C CA . ALA B 1 160 ? -1.251 17.594 0.506 1 97.94 160 ALA B CA 1
ATOM 2747 C C . ALA B 1 160 ? -2.523 17.531 1.348 1 97.94 160 ALA B C 1
ATOM 2749 O O . ALA B 1 160 ? -3.217 16.516 1.372 1 97.94 160 ALA B O 1
ATOM 2750 N N . LEU B 1 161 ? -2.85 18.641 2 1 98.56 161 LEU B N 1
ATOM 2751 C CA . LEU B 1 161 ? -4.008 18.656 2.889 1 98.56 161 LEU B CA 1
ATOM 2752 C C . LEU B 1 161 ? -5.297 18.453 2.102 1 98.56 161 LEU B C 1
ATOM 2754 O O . LEU B 1 161 ? -6.18 17.703 2.518 1 98.56 161 LEU B O 1
ATOM 2758 N N . ALA B 1 162 ? -5.434 19.156 0.996 1 97.81 162 ALA B N 1
ATOM 2759 C CA . ALA B 1 162 ? -6.609 19 0.144 1 97.81 162 ALA B CA 1
ATOM 2760 C C . ALA B 1 162 ? -6.773 17.547 -0.309 1 97.81 162 ALA B C 1
ATOM 2762 O O . ALA B 1 162 ? -7.887 17.016 -0.331 1 97.81 162 ALA B O 1
ATOM 2763 N N . ASP B 1 163 ? -5.715 16.922 -0.667 1 98.06 163 ASP B N 1
ATOM 2764 C CA . ASP B 1 163 ? -5.754 15.547 -1.134 1 98.06 163 ASP B CA 1
ATOM 2765 C C . ASP B 1 163 ? -6.176 14.602 -0.012 1 98.06 163 ASP B C 1
ATOM 2767 O O . ASP B 1 163 ? -6.863 13.602 -0.257 1 98.06 163 ASP B O 1
ATOM 2771 N N . ILE B 1 164 ? -5.754 14.875 1.253 1 98.62 164 ILE B N 1
ATOM 2772 C CA . ILE B 1 164 ? -6.188 14.07 2.387 1 98.62 164 ILE B CA 1
ATOM 2773 C C . ILE B 1 164 ? -7.699 14.18 2.551 1 98.62 164 ILE B C 1
ATOM 2775 O O . ILE B 1 164 ? -8.391 13.172 2.715 1 98.62 164 ILE B O 1
ATOM 2779 N N . ARG B 1 165 ? -8.203 15.352 2.514 1 98.12 165 ARG B N 1
ATOM 2780 C CA . ARG B 1 165 ? -9.633 15.562 2.686 1 98.12 165 ARG B CA 1
ATOM 2781 C C . ARG B 1 165 ? -10.43 14.844 1.604 1 98.12 165 ARG B C 1
ATOM 2783 O O . ARG B 1 165 ? -11.477 14.25 1.884 1 98.12 165 ARG B O 1
ATOM 2790 N N . GLU B 1 166 ? -9.922 14.906 0.439 1 98.12 166 GLU B N 1
ATOM 2791 C CA . GLU B 1 166 ? -10.562 14.172 -0.646 1 98.12 166 GLU B CA 1
ATOM 2792 C C . GLU B 1 166 ? -10.508 12.664 -0.399 1 98.12 166 GLU B C 1
ATOM 2794 O O . GLU B 1 166 ? -11.453 11.945 -0.725 1 98.12 166 GLU B O 1
ATOM 2799 N N . SER B 1 167 ? -9.383 12.18 0.112 1 98.56 167 SER B N 1
ATOM 2800 C CA . SER B 1 167 ? -9.242 10.766 0.417 1 98.56 167 SER B CA 1
ATOM 2801 C C . SER B 1 167 ? -10.25 10.32 1.476 1 98.56 167 SER B C 1
ATOM 2803 O O . SER B 1 167 ? -10.875 9.273 1.345 1 98.56 167 SER B O 1
ATOM 2805 N N . ILE B 1 168 ? -10.383 11.109 2.516 1 98.75 168 ILE B N 1
ATOM 2806 C CA . ILE B 1 168 ? -11.336 10.805 3.576 1 98.75 168 ILE B CA 1
ATOM 2807 C C . ILE B 1 168 ? -12.758 10.797 3.004 1 98.75 168 ILE B C 1
ATOM 2809 O O . ILE B 1 168 ? -13.539 9.891 3.287 1 98.75 168 ILE B O 1
ATOM 2813 N N . ALA B 1 169 ? -13.07 11.805 2.156 1 98.38 169 ALA B N 1
ATOM 2814 C CA . ALA B 1 169 ? -14.391 11.875 1.528 1 98.38 169 ALA B CA 1
ATOM 2815 C C . ALA B 1 169 ? -14.641 10.664 0.638 1 98.38 169 ALA B C 1
ATOM 2817 O O . ALA B 1 169 ? -15.75 10.125 0.614 1 98.38 169 ALA B O 1
ATOM 2818 N N . GLU B 1 170 ? -13.656 10.32 -0.08 1 98.69 170 GLU B N 1
ATOM 2819 C CA . GLU B 1 170 ? -13.781 9.148 -0.945 1 98.69 170 GLU B CA 1
ATOM 2820 C C . GLU B 1 170 ? -14.039 7.887 -0.13 1 98.69 170 GLU B C 1
ATOM 2822 O O . GLU B 1 170 ? -14.875 7.062 -0.507 1 98.69 170 GLU B O 1
ATOM 2827 N N . LEU B 1 171 ? -13.336 7.691 0.983 1 98.81 171 LEU B N 1
ATOM 2828 C CA . LEU B 1 171 ? -13.594 6.523 1.821 1 98.81 171 LEU B CA 1
ATOM 2829 C C . LEU B 1 171 ? -15.016 6.555 2.375 1 98.81 171 LEU B C 1
ATOM 2831 O O . LEU B 1 171 ? -15.672 5.516 2.457 1 98.81 171 LEU B O 1
ATOM 2835 N N . ARG B 1 172 ? -15.469 7.727 2.75 1 98.5 172 ARG B N 1
ATOM 2836 C CA . ARG B 1 172 ? -16.844 7.848 3.213 1 98.5 172 ARG B CA 1
ATOM 2837 C C . ARG B 1 172 ? -17.828 7.406 2.131 1 98.5 172 ARG B C 1
ATOM 2839 O O . ARG B 1 172 ? -18.812 6.727 2.42 1 98.5 172 ARG B O 1
ATOM 2846 N N . HIS B 1 173 ? -17.578 7.852 0.952 1 98.38 173 HIS B N 1
ATOM 2847 C CA . HIS B 1 173 ? -18.422 7.449 -0.173 1 98.38 173 HIS B CA 1
ATOM 2848 C C . HIS B 1 173 ? -18.484 5.93 -0.296 1 98.38 173 HIS B C 1
ATOM 2850 O O . HIS B 1 173 ? -19.562 5.355 -0.432 1 98.38 173 HIS B O 1
ATOM 2856 N N . TYR B 1 174 ? -17.344 5.273 -0.229 1 98.5 174 TYR B N 1
ATOM 2857 C CA . TYR B 1 174 ? -17.328 3.818 -0.339 1 98.5 174 TYR B CA 1
ATOM 2858 C C . TYR B 1 174 ? -17.984 3.166 0.869 1 98.5 174 TYR B C 1
ATOM 2860 O O . TYR B 1 174 ? -18.672 2.156 0.735 1 98.5 174 TYR B O 1
ATOM 2868 N N . ARG B 1 175 ? -17.719 3.725 2.037 1 98.12 175 ARG B N 1
ATOM 2869 C CA . ARG B 1 175 ? -18.359 3.207 3.236 1 98.12 175 ARG B CA 1
ATOM 2870 C C . ARG B 1 175 ? -19.891 3.195 3.072 1 98.12 175 ARG B C 1
ATOM 2872 O O . ARG B 1 175 ? -20.531 2.201 3.391 1 98.12 175 ARG B O 1
ATOM 2879 N N . ASP B 1 176 ? -20.391 4.23 2.486 1 96.81 176 ASP B N 1
ATOM 2880 C CA . ASP B 1 176 ? -21.828 4.441 2.438 1 96.81 176 ASP B CA 1
ATOM 2881 C C . ASP B 1 176 ? -22.453 3.684 1.268 1 96.81 176 ASP B C 1
ATOM 2883 O O . ASP B 1 176 ? -23.625 3.312 1.32 1 96.81 176 ASP B O 1
ATOM 2887 N N . ASN B 1 177 ? -21.672 3.354 0.261 1 97.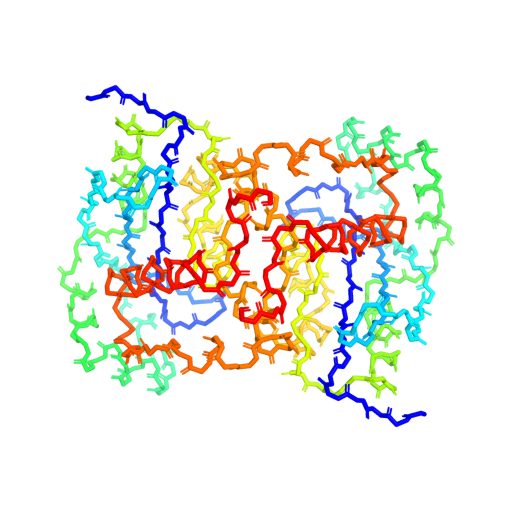38 177 ASN B N 1
ATOM 2888 C CA . ASN B 1 177 ? -22.297 2.873 -0.962 1 97.38 177 ASN B CA 1
ATOM 2889 C C . ASN B 1 177 ? -21.766 1.504 -1.37 1 97.38 177 ASN B C 1
ATOM 2891 O O . ASN B 1 177 ? -22.359 0.828 -2.217 1 97.38 177 ASN B O 1
ATOM 2895 N N . PHE B 1 178 ? -20.672 1.127 -0.775 1 98.12 178 PHE B N 1
ATOM 2896 C CA . PHE B 1 178 ? -20 -0.06 -1.284 1 98.12 178 PHE B CA 1
ATOM 2897 C C . PHE B 1 178 ? -19.812 -1.094 -0.18 1 98.12 178 PHE B C 1
ATOM 2899 O O . PHE B 1 178 ? -19.75 -2.295 -0.451 1 98.12 178 PHE B O 1
ATOM 2906 N N . LEU B 1 179 ? -19.719 -0.636 1.082 1 97.69 179 LEU B N 1
ATOM 2907 C CA . LEU B 1 179 ? -19.516 -1.541 2.209 1 97.69 179 LEU B CA 1
ATOM 2908 C C . LEU B 1 179 ? -20.859 -1.88 2.871 1 97.69 179 LEU B C 1
ATOM 2910 O O . LEU B 1 179 ? -21.75 -1.036 2.939 1 97.69 179 LEU B O 1
ATOM 2914 N N . ARG B 1 180 ? -20.984 -3.088 3.35 1 93.62 180 ARG B N 1
ATOM 2915 C CA . ARG B 1 180 ? -22.125 -3.561 4.129 1 93.62 180 ARG B CA 1
ATOM 2916 C C . ARG B 1 180 ? -21.844 -3.451 5.625 1 93.62 180 ARG B C 1
ATOM 2918 O O . ARG B 1 180 ? -21.188 -4.32 6.203 1 93.62 180 ARG B O 1
ATOM 2925 N N . LEU B 1 181 ? -22.391 -2.459 6.289 1 92.31 181 LEU B N 1
ATOM 2926 C CA . LEU B 1 181 ? -22.062 -2.174 7.68 1 92.31 181 LEU B CA 1
ATOM 2927 C C . LEU B 1 181 ? -22.969 -2.951 8.633 1 92.31 181 LEU B C 1
ATOM 2929 O O . LEU B 1 181 ? -22.703 -3.027 9.828 1 92.31 181 LEU B O 1
ATOM 2933 N N . VAL B 1 182 ? -24 -3.439 8.141 1 84.94 182 VAL B N 1
ATOM 2934 C CA . VAL B 1 182 ? -24.906 -4.289 8.906 1 84.94 182 VAL B CA 1
ATOM 2935 C C . VAL B 1 182 ? -25.109 -5.613 8.18 1 84.94 182 VAL B C 1
ATOM 2937 O O . VAL B 1 182 ? -25.094 -5.66 6.945 1 84.94 182 VAL B O 1
ATOM 2940 N N . PRO B 1 183 ? -25.281 -6.668 8.977 1 79.94 183 PRO B N 1
ATOM 2941 C CA . PRO B 1 183 ? -25.453 -7.961 8.312 1 79.94 183 PRO B CA 1
ATOM 2942 C C . PRO B 1 183 ? -26.594 -7.957 7.289 1 79.94 183 PRO B C 1
ATOM 2944 O O . PRO B 1 183 ? -27.562 -7.219 7.441 1 79.94 183 PRO B O 1
#

Foldseek 3Di:
DDADLQKAKEKFWDWLDQDLVQIATQKMWIFIDGNVLHTDDTDDIDGAADDPVRNVPRDPVSVVLCVVLVSVVRNPVHPHHLANVLVRVVVVCVRYHAFQRHAHEAAVCVSVLVNCCRRNVVSSRRYHPHHHHLVVLLVVCVPPPVVLNVPQDDPPSSRIVNRRVSRSVSVVSCVVPPDDPDD/DDADLQKAKEKFWDWLDQDLVQIATQKMWIFIDGNVLHTDDTDDIDGAADDPVRNVPRDDVSVVLCVVLVSVVRNPVHPHHLANVLVRVVVVCVRYHAFQRHAHEAAVCVSVLVNCCRRNVVSSRRYHPHHHHLVVLLVVCVPPPVVLNVPQDDPPSSRIVNRRVSRSVSVVSCVVPPDDPDD